Protein AF-A0A549T0Z0-F1 (afdb_monomer_lite)

InterPro domains:
  IPR032806 H repeat-associated protein, N-terminal [PF13808] (7-90)
  IPR052344 Transposase-related protein [PTHR33678] (81-158)

Foldseek 3Di:
DDQDQLNLLQPQPQLDDPVLPPDDLSLLVVLLVVQVVVPQPALVSSQVSCQVCVVVSCVVVVHDDPHGDPSVSSVCSVVSRDPVSVVVSVVVVCVVCVVVLVVQVLVLLVDPDKDKDWDFDFDDDPNDTDTAIWMKIWDPCPVVPDDTHTDIHIDDDDPDHDDPVNVVVPSVDRDDDPDDPPPDPPCVVVVVVVVVPPDD

Sequence (200 aa):
MQVSLLEILRDIPDHRRREGKRFDLSTVLLYAIIAMVGGANSYRQMHEFIRAHRLRLNDAFGLKLPYTPSYTGLRLILQGVDRQTLARWMKQTAGMLKGLYDLQLEVMHRYPRLFCDETPMPVLASGHVKLRQFWAHATDDRPWAGPAPPAVAYPHRDNEGWSARTVARRIRRPRPIPRPASSAPSARRALRLRKGRSRA

Structure (mmCIF, N/CA/C/O backbone):
data_AF-A0A549T0Z0-F1
#
_entry.id   AF-A0A549T0Z0-F1
#
loop_
_atom_site.group_PDB
_atom_site.id
_atom_site.type_symbol
_atom_site.label_atom_id
_atom_site.label_alt_id
_atom_site.label_comp_id
_atom_site.label_asym_id
_atom_site.label_entity_id
_atom_site.label_seq_id
_atom_site.pdbx_PDB_ins_code
_atom_site.Cartn_x
_atom_site.Cartn_y
_atom_site.Cartn_z
_atom_site.occupancy
_atom_site.B_iso_or_equiv
_atom_site.auth_seq_id
_atom_site.auth_comp_id
_atom_site.auth_asym_id
_atom_site.auth_atom_id
_atom_site.pdbx_PDB_model_num
ATOM 1 N N . MET A 1 1 ? -8.695 -19.841 -4.816 1.00 41.03 1 MET A N 1
ATOM 2 C CA . MET A 1 1 ? -9.441 -18.829 -4.040 1.00 41.03 1 MET A CA 1
ATOM 3 C C . MET A 1 1 ? -8.883 -17.464 -4.387 1.00 41.03 1 MET A C 1
ATOM 5 O O . MET A 1 1 ? -7.687 -17.265 -4.222 1.00 41.03 1 MET A O 1
ATOM 9 N N . GLN A 1 2 ? -9.701 -16.572 -4.941 1.00 51.28 2 GLN A N 1
ATOM 10 C CA . GLN A 1 2 ? -9.324 -15.165 -5.065 1.00 51.28 2 GLN A CA 1
ATOM 11 C C . GLN A 1 2 ? -9.442 -14.557 -3.669 1.00 51.28 2 GLN A C 1
ATOM 13 O O . GLN A 1 2 ? -10.517 -14.610 -3.089 1.00 51.28 2 GLN A O 1
ATOM 18 N N . VAL A 1 3 ? -8.338 -14.065 -3.113 1.00 63.88 3 VAL A N 1
ATOM 19 C CA . VAL A 1 3 ? -8.361 -13.358 -1.830 1.00 63.88 3 VAL A CA 1
ATOM 20 C C . VAL A 1 3 ? -8.695 -11.901 -2.126 1.00 63.88 3 VAL A C 1
ATOM 22 O O . VAL A 1 3 ? -7.973 -11.240 -2.876 1.00 63.88 3 VAL A O 1
ATOM 25 N N . SER A 1 4 ? -9.803 -11.410 -1.584 1.00 81.31 4 SER A N 1
ATOM 26 C CA . SER A 1 4 ? -10.211 -10.012 -1.707 1.00 81.31 4 SER A CA 1
ATOM 27 C C . SER A 1 4 ? -9.441 -9.128 -0.719 1.00 81.31 4 SER A C 1
ATOM 29 O O . SER A 1 4 ? -9.077 -9.557 0.375 1.00 81.31 4 SER A O 1
ATOM 31 N N . LEU A 1 5 ? -9.213 -7.856 -1.071 1.00 80.69 5 LEU A N 1
ATOM 32 C CA . LEU A 1 5 ? -8.551 -6.890 -0.180 1.00 80.69 5 LEU A CA 1
ATOM 33 C C . LEU A 1 5 ? -9.249 -6.793 1.186 1.00 80.69 5 LEU A C 1
ATOM 35 O O . LEU A 1 5 ? -8.588 -6.633 2.205 1.00 80.69 5 LEU A O 1
ATOM 39 N N . LEU A 1 6 ? -10.578 -6.907 1.211 1.00 84.81 6 LEU A N 1
ATOM 40 C CA . LEU A 1 6 ? -11.364 -6.849 2.439 1.00 84.81 6 LEU A CA 1
ATOM 41 C C . LEU A 1 6 ? -11.128 -8.066 3.345 1.00 84.81 6 LEU A C 1
ATOM 43 O O . LEU A 1 6 ? -11.054 -7.906 4.559 1.00 84.81 6 LEU A O 1
ATOM 47 N N . GLU A 1 7 ? -10.992 -9.266 2.777 1.00 84.94 7 GLU A N 1
ATOM 48 C CA . GLU A 1 7 ? -10.639 -10.471 3.543 1.00 84.94 7 GLU A CA 1
ATOM 49 C C . GLU A 1 7 ? -9.257 -10.337 4.162 1.00 84.94 7 GLU A C 1
ATOM 51 O O . GLU A 1 7 ? -9.103 -10.614 5.345 1.00 84.94 7 GLU A O 1
ATOM 56 N N . ILE A 1 8 ? -8.292 -9.812 3.399 1.00 82.00 8 ILE A N 1
ATOM 57 C CA . ILE A 1 8 ? -6.980 -9.474 3.950 1.00 82.00 8 ILE A CA 1
ATOM 58 C C . ILE A 1 8 ? -7.188 -8.489 5.098 1.00 82.00 8 ILE A C 1
ATOM 60 O O . ILE A 1 8 ? -6.785 -8.793 6.208 1.00 82.00 8 ILE A O 1
ATOM 64 N N . LEU A 1 9 ? -7.915 -7.381 4.879 1.00 87.19 9 LEU A N 1
ATOM 65 C CA . LEU A 1 9 ? -8.167 -6.337 5.883 1.00 87.19 9 LEU A CA 1
ATOM 66 C C . LEU A 1 9 ? -8.760 -6.854 7.209 1.00 87.19 9 LEU A C 1
ATOM 68 O O . LEU A 1 9 ? -8.508 -6.263 8.262 1.00 87.19 9 LEU A O 1
ATOM 72 N N . ARG A 1 10 ? -9.517 -7.954 7.173 1.00 90.19 10 ARG A N 1
ATOM 73 C CA . ARG A 1 10 ? -10.119 -8.595 8.351 1.00 90.19 10 ARG A CA 1
ATOM 74 C C . ARG A 1 10 ? -9.132 -9.408 9.191 1.00 90.19 10 ARG A C 1
ATOM 76 O O . ARG A 1 10 ? -9.376 -9.569 10.382 1.00 90.19 10 ARG A O 1
ATOM 83 N N . ASP A 1 11 ? -8.006 -9.838 8.627 1.00 87.75 11 ASP A N 1
ATOM 84 C CA . ASP A 1 11 ? -6.962 -10.579 9.351 1.00 87.75 11 ASP A CA 1
ATOM 85 C C . ASP A 1 11 ? -6.083 -9.679 10.248 1.00 87.75 11 ASP A C 1
ATOM 87 O O . ASP A 1 11 ? -5.210 -10.185 10.965 1.00 87.75 11 ASP A O 1
ATOM 91 N N . ILE A 1 12 ? -6.253 -8.343 10.214 1.00 87.12 12 ILE A N 1
ATOM 92 C CA . ILE A 1 12 ? -5.550 -7.439 11.140 1.00 87.12 12 ILE A CA 1
ATOM 93 C C . ILE A 1 12 ? -6.174 -7.615 12.531 1.00 87.12 12 ILE A C 1
ATOM 95 O O . ILE A 1 12 ? -7.370 -7.359 12.701 1.00 87.12 12 ILE A O 1
ATOM 99 N N . PRO A 1 13 ? -5.372 -7.951 13.560 1.00 87.62 13 PRO A N 1
ATOM 100 C CA . PRO A 1 13 ? -5.848 -7.944 14.933 1.00 87.62 13 PRO A CA 1
ATOM 101 C C . PRO A 1 13 ? -6.304 -6.542 15.347 1.00 87.62 13 PRO A C 1
ATOM 103 O O . PRO A 1 13 ? -5.573 -5.557 15.205 1.00 87.62 13 PRO A O 1
ATOM 106 N N . ASP A 1 14 ? -7.512 -6.451 15.899 1.00 90.31 14 ASP A N 1
ATOM 107 C CA . ASP A 1 14 ? -8.035 -5.181 16.387 1.00 90.31 14 ASP A CA 1
ATOM 108 C C . ASP A 1 14 ? -7.394 -4.793 17.725 1.00 90.31 14 ASP A C 1
ATOM 110 O O . ASP A 1 14 ? -7.811 -5.256 18.791 1.00 90.31 14 ASP A O 1
ATOM 114 N N . HIS A 1 15 ? -6.388 -3.920 17.630 1.00 90.69 15 HIS A N 1
ATOM 115 C CA . HIS A 1 15 ? -5.580 -3.378 18.725 1.00 90.69 15 HIS A CA 1
ATOM 116 C C . HIS A 1 15 ? -6.346 -2.425 19.660 1.00 90.69 15 HIS A C 1
ATOM 118 O O . HIS A 1 15 ? -5.823 -2.014 20.697 1.00 90.69 15 HIS A O 1
ATOM 124 N N . ARG A 1 16 ? -7.574 -2.027 19.309 1.00 91.50 16 ARG A N 1
ATOM 125 C CA . ARG A 1 16 ? -8.358 -1.065 20.094 1.00 91.50 16 ARG A CA 1
ATOM 126 C C . ARG A 1 16 ? -8.973 -1.749 21.316 1.00 91.50 16 ARG A C 1
ATOM 128 O O . ARG A 1 16 ? -9.377 -2.911 21.270 1.00 91.50 16 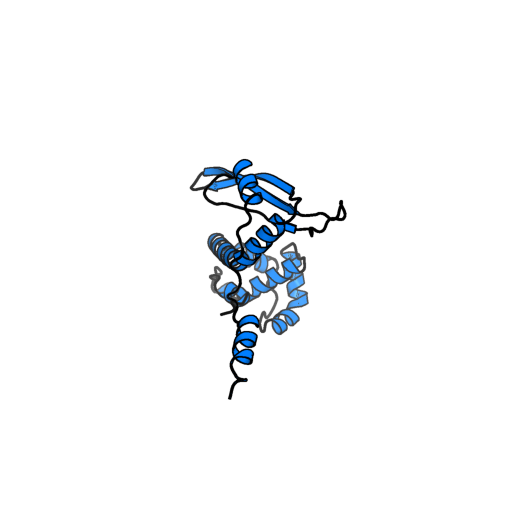ARG A O 1
ATOM 135 N N . ARG A 1 17 ? -9.109 -1.008 22.421 1.00 87.31 17 ARG A N 1
ATOM 136 C CA . ARG A 1 17 ? -9.851 -1.465 23.615 1.00 87.31 17 ARG A CA 1
ATOM 137 C C . ARG A 1 17 ? -11.332 -1.678 23.287 1.00 87.31 17 ARG A C 1
ATOM 139 O O . ARG A 1 17 ? -11.829 -1.063 22.348 1.00 87.31 17 ARG A O 1
ATOM 146 N N . ARG A 1 18 ? -12.055 -2.482 24.085 1.00 82.25 18 ARG A N 1
ATOM 147 C CA . ARG A 1 18 ? -13.495 -2.774 23.883 1.00 82.25 18 ARG A CA 1
ATOM 148 C C . ARG A 1 18 ? -14.339 -1.508 23.656 1.00 82.25 18 ARG A C 1
ATOM 150 O O . ARG A 1 18 ? -15.106 -1.466 22.704 1.00 82.25 18 ARG A O 1
ATOM 157 N N . GLU A 1 19 ? -14.119 -0.456 24.441 1.00 74.50 19 GLU A N 1
ATOM 158 C CA . GLU A 1 19 ? -14.803 0.848 24.315 1.00 74.50 19 GLU A CA 1
ATOM 159 C C . GLU A 1 19 ? -14.489 1.599 23.002 1.00 74.50 19 GLU A C 1
ATOM 161 O O . GLU A 1 19 ? -15.288 2.405 22.521 1.00 74.50 19 GLU A O 1
ATOM 166 N N . GLY A 1 20 ? -13.325 1.326 22.401 1.00 74.31 20 GLY A N 1
ATOM 167 C CA . GLY A 1 20 ? -12.850 1.916 21.146 1.00 74.31 20 GLY A CA 1
ATOM 168 C C . GLY A 1 20 ? -13.293 1.166 19.885 1.00 74.31 20 GLY A C 1
ATOM 169 O O . GLY A 1 20 ? -13.091 1.671 18.778 1.00 74.31 20 GLY A O 1
ATOM 170 N N . LYS A 1 21 ? -13.933 -0.004 20.017 1.00 85.19 21 LYS A N 1
ATOM 171 C CA . LYS A 1 21 ? -14.429 -0.824 18.894 1.00 85.19 21 LYS A CA 1
ATOM 172 C C . LYS A 1 21 ? -15.816 -0.385 18.411 1.00 85.19 21 LYS A C 1
ATOM 174 O O . LYS A 1 21 ? -16.697 -1.200 18.176 1.00 85.19 21 LYS A O 1
ATOM 179 N N . ARG A 1 22 ? -16.015 0.926 18.248 1.00 86.94 22 ARG A N 1
ATOM 180 C CA . ARG A 1 22 ? -17.284 1.507 17.756 1.00 86.94 22 ARG A CA 1
ATOM 181 C C . ARG A 1 22 ? -17.541 1.247 16.270 1.00 86.94 22 ARG A C 1
ATOM 183 O O . ARG A 1 22 ? -18.661 1.402 15.800 1.00 86.94 22 ARG A O 1
ATOM 190 N N . PHE A 1 23 ? -16.492 0.893 15.535 1.00 88.31 23 PHE A N 1
ATOM 191 C CA . PHE A 1 23 ? -16.521 0.637 14.100 1.00 88.31 23 PHE A CA 1
ATOM 192 C C . PHE A 1 23 ? -15.753 -0.637 13.816 1.00 88.31 23 PHE A C 1
ATOM 194 O O . PHE A 1 23 ? -14.747 -0.890 14.482 1.00 88.31 23 PHE A O 1
ATOM 201 N N . ASP A 1 24 ? -16.146 -1.372 12.787 1.00 91.38 24 ASP A N 1
ATOM 202 C CA . ASP A 1 24 ? -15.313 -2.445 12.262 1.00 91.38 24 ASP A CA 1
ATOM 203 C C . ASP A 1 24 ? -13.958 -1.895 11.774 1.00 91.38 24 ASP A C 1
ATOM 205 O O . ASP A 1 24 ? -13.902 -0.888 11.061 1.00 91.38 24 ASP A O 1
ATOM 209 N N . LEU A 1 25 ? -12.857 -2.529 12.194 1.00 92.25 25 LEU A N 1
ATOM 210 C CA . LEU A 1 25 ? -11.509 -2.058 11.870 1.00 92.25 25 LEU A CA 1
ATOM 211 C C . LEU A 1 25 ? -11.239 -2.170 10.369 1.00 92.25 25 LEU A C 1
ATOM 213 O O . LEU A 1 25 ? -10.752 -1.213 9.768 1.00 92.25 25 LEU A O 1
ATOM 217 N N . SER A 1 26 ? -11.605 -3.303 9.761 1.00 92.69 26 SER A N 1
ATOM 218 C CA . SER A 1 26 ? -11.340 -3.567 8.343 1.00 92.69 26 SER A CA 1
ATOM 219 C C . SER A 1 26 ? -12.015 -2.533 7.434 1.00 92.69 26 SER A C 1
ATOM 221 O O . SER A 1 26 ? -11.399 -2.036 6.493 1.00 92.69 26 SER A O 1
ATOM 223 N N . THR A 1 27 ? -13.228 -2.105 7.795 1.00 94.44 27 THR A N 1
ATOM 224 C CA . THR A 1 27 ? -13.986 -1.053 7.106 1.00 94.44 27 THR A CA 1
ATOM 225 C C . THR A 1 27 ? -13.290 0.307 7.188 1.00 94.44 27 THR A C 1
ATOM 227 O O . THR A 1 27 ? -13.132 0.986 6.174 1.00 94.44 27 THR A O 1
ATOM 230 N N . VAL A 1 28 ? -12.837 0.714 8.381 1.00 94.56 28 VAL A N 1
ATOM 231 C CA . VAL A 1 28 ? -12.136 2.000 8.557 1.00 94.56 28 VAL A CA 1
ATOM 232 C C . VAL A 1 28 ? -10.816 2.013 7.785 1.00 94.56 28 VAL A C 1
ATOM 234 O O . VAL A 1 28 ? -10.505 3.007 7.128 1.00 94.56 28 VAL A O 1
ATOM 237 N N . LEU A 1 29 ? -10.061 0.912 7.825 1.00 93.25 29 LEU A N 1
ATOM 238 C CA . LEU A 1 29 ? -8.805 0.778 7.086 1.00 93.25 29 LEU A CA 1
ATOM 239 C C . LEU A 1 29 ? -9.028 0.814 5.572 1.00 93.25 29 LEU A C 1
ATOM 241 O O . LEU A 1 29 ? -8.314 1.538 4.880 1.00 93.25 29 LEU A O 1
ATOM 245 N N . LEU A 1 30 ? -10.039 0.103 5.062 1.00 93.88 30 LEU A N 1
ATOM 246 C CA . LEU A 1 30 ? -10.385 0.136 3.641 1.00 93.88 30 LEU A CA 1
ATOM 247 C C . LEU A 1 30 ? -10.686 1.566 3.189 1.00 93.88 30 LEU A C 1
ATOM 249 O O . LEU A 1 30 ? -10.149 2.032 2.188 1.00 93.88 30 LEU A O 1
ATOM 253 N N . TYR A 1 31 ? -11.527 2.281 3.936 1.00 95.69 31 TYR A N 1
ATOM 254 C CA . TYR A 1 31 ? -11.940 3.629 3.557 1.00 95.69 31 TYR A CA 1
ATOM 255 C C . TYR A 1 31 ? -10.783 4.625 3.645 1.00 95.69 31 TYR A C 1
ATOM 257 O O . TYR A 1 31 ? -10.697 5.523 2.811 1.00 95.69 31 TYR A O 1
ATOM 265 N N . ALA A 1 32 ? -9.863 4.446 4.597 1.00 95.25 32 ALA A N 1
ATOM 266 C CA . ALA A 1 32 ? -8.630 5.224 4.656 1.00 95.25 32 ALA A CA 1
ATOM 267 C C . ALA A 1 32 ? -7.722 4.951 3.445 1.00 95.25 32 ALA A C 1
ATOM 269 O O . ALA A 1 32 ? -7.198 5.895 2.860 1.00 95.25 32 ALA A O 1
ATOM 270 N N . ILE A 1 33 ? -7.574 3.689 3.023 1.00 93.62 33 ILE A N 1
ATOM 271 C CA . ILE A 1 33 ? -6.814 3.329 1.815 1.00 93.62 33 ILE A CA 1
ATOM 272 C C . ILE A 1 33 ? -7.437 3.975 0.579 1.00 93.62 33 ILE A C 1
ATOM 274 O O . ILE A 1 33 ? -6.727 4.606 -0.198 1.00 93.62 33 ILE A O 1
ATOM 278 N N . ILE A 1 34 ? -8.758 3.882 0.416 1.00 95.75 34 ILE A N 1
ATOM 279 C CA . ILE A 1 34 ? -9.464 4.498 -0.714 1.00 95.75 34 ILE A CA 1
ATOM 280 C C . ILE A 1 34 ? -9.315 6.020 -0.684 1.00 95.75 34 ILE A C 1
ATOM 282 O O . ILE A 1 34 ? -9.080 6.620 -1.726 1.00 95.75 34 ILE A O 1
ATOM 286 N N . ALA A 1 35 ? -9.393 6.643 0.494 1.00 96.69 35 ALA A N 1
ATOM 287 C CA . ALA A 1 35 ? -9.149 8.072 0.633 1.00 96.69 35 ALA A CA 1
ATOM 288 C C . ALA A 1 35 ? -7.730 8.443 0.174 1.00 96.69 35 ALA A C 1
ATOM 290 O O . ALA A 1 35 ? -7.576 9.378 -0.607 1.00 96.69 35 ALA A O 1
ATOM 291 N N . MET A 1 36 ? -6.705 7.696 0.603 1.00 95.75 36 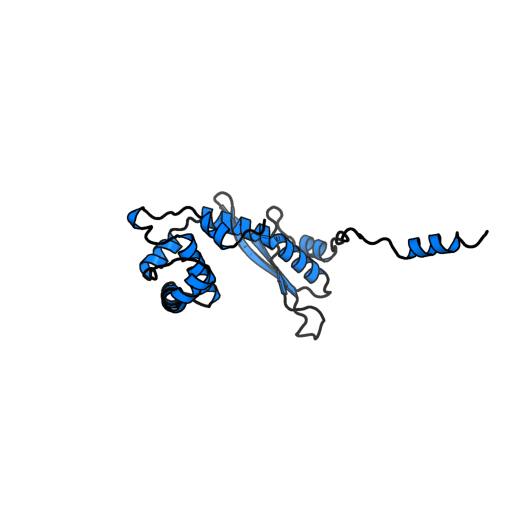MET A N 1
ATOM 292 C CA . MET A 1 36 ? -5.313 7.922 0.189 1.00 95.75 36 MET A CA 1
ATOM 293 C C . MET A 1 36 ? -5.119 7.734 -1.320 1.00 95.75 36 MET A C 1
ATOM 295 O O . MET A 1 36 ? -4.489 8.570 -1.961 1.00 95.75 36 MET A O 1
ATOM 299 N N . VAL A 1 37 ? -5.704 6.682 -1.902 1.00 95.00 37 VAL A N 1
ATOM 300 C CA . VAL A 1 37 ? -5.689 6.445 -3.358 1.00 95.00 37 VAL A CA 1
ATOM 301 C C . VAL A 1 37 ? -6.431 7.557 -4.107 1.00 95.00 37 VAL A C 1
ATOM 303 O O . VAL A 1 37 ? -6.004 7.965 -5.181 1.00 95.00 37 VAL A O 1
ATOM 306 N N . GLY A 1 38 ? -7.495 8.100 -3.516 1.00 94.81 38 GLY A N 1
ATOM 307 C CA . GLY A 1 38 ? -8.217 9.274 -4.005 1.00 94.81 38 GLY A CA 1
ATOM 308 C C . GLY A 1 38 ? -7.482 10.606 -3.808 1.00 94.81 38 GLY A C 1
ATOM 309 O O . GLY A 1 38 ? -8.047 11.648 -4.127 1.00 94.81 38 GLY A O 1
ATOM 310 N N . GLY A 1 39 ? -6.251 10.596 -3.284 1.00 94.38 39 GLY A N 1
ATOM 311 C CA . GLY A 1 39 ? -5.404 11.780 -3.120 1.00 94.38 39 GLY A CA 1
ATOM 312 C C . GLY A 1 39 ? -5.420 12.415 -1.726 1.00 94.38 39 GLY A C 1
ATOM 313 O O . GLY A 1 39 ? -4.777 13.444 -1.527 1.00 94.38 39 GLY A O 1
ATOM 314 N N . ALA A 1 40 ? -6.109 11.826 -0.743 1.00 96.44 40 ALA A N 1
ATOM 315 C CA . ALA A 1 40 ? -6.106 12.335 0.625 1.00 96.44 40 ALA A CA 1
ATOM 316 C C . ALA A 1 40 ? -4.752 12.070 1.303 1.00 96.44 40 ALA A C 1
ATOM 318 O O . ALA A 1 40 ? -4.457 10.955 1.733 1.00 96.44 40 ALA A O 1
ATOM 319 N N . ASN A 1 41 ? -3.936 13.111 1.449 1.00 94.94 41 ASN A N 1
ATOM 320 C CA . ASN A 1 41 ? -2.563 13.006 1.958 1.00 94.94 41 ASN A CA 1
ATOM 321 C C . ASN A 1 41 ? -2.412 13.375 3.446 1.00 94.94 41 ASN A C 1
ATOM 323 O O . ASN A 1 41 ? -1.304 13.426 3.975 1.00 94.94 41 ASN A O 1
ATOM 327 N N . SER A 1 42 ? -3.520 13.619 4.150 1.00 95.31 42 SER A N 1
ATOM 328 C CA . SER A 1 42 ? -3.530 13.908 5.588 1.00 95.31 42 SER A CA 1
ATOM 329 C C . SER A 1 42 ? -4.723 13.257 6.279 1.00 95.31 42 SER A C 1
ATOM 331 O O . SER A 1 42 ? -5.763 13.040 5.661 1.00 95.31 42 SER A O 1
ATOM 333 N N . TYR A 1 43 ? -4.629 13.005 7.589 1.00 96.12 43 TYR A N 1
ATOM 334 C CA . TYR A 1 43 ? -5.756 12.459 8.364 1.00 96.12 43 TYR A CA 1
ATOM 335 C C . TYR A 1 43 ? -7.004 13.349 8.303 1.00 96.12 43 TYR A C 1
ATOM 337 O O . TYR A 1 43 ? -8.122 12.840 8.358 1.00 96.12 43 TYR A O 1
ATOM 345 N N . ARG A 1 44 ? -6.833 14.673 8.164 1.00 95.31 44 ARG A N 1
ATOM 346 C CA . ARG A 1 44 ? -7.953 15.609 7.997 1.00 95.31 44 ARG A CA 1
ATOM 347 C C . ARG A 1 44 ? -8.622 15.423 6.639 1.00 95.31 44 ARG A C 1
ATOM 349 O O . ARG A 1 44 ? -9.838 15.297 6.587 1.00 95.31 44 ARG A O 1
ATOM 356 N N . GLN A 1 45 ? -7.841 15.342 5.562 1.00 97.25 45 GLN A N 1
ATOM 357 C CA . GLN A 1 45 ? -8.390 15.061 4.233 1.00 97.25 45 GLN A CA 1
ATOM 358 C C . GLN A 1 45 ? -9.023 13.669 4.162 1.00 97.25 45 GLN A C 1
ATOM 360 O O . GLN A 1 45 ? -10.080 13.525 3.563 1.00 97.25 45 GLN A O 1
ATOM 365 N N . MET A 1 46 ? -8.437 12.662 4.818 1.00 96.62 46 MET A N 1
ATOM 366 C CA . MET A 1 46 ? -9.045 11.334 4.920 1.00 96.62 46 MET A CA 1
ATOM 367 C C . MET A 1 46 ? -10.397 11.402 5.636 1.00 96.62 46 MET A C 1
ATOM 369 O O . MET A 1 46 ? -11.371 10.832 5.155 1.00 96.62 46 MET A O 1
ATOM 373 N N . HIS A 1 47 ? -10.486 12.130 6.754 1.00 96.62 47 HIS A N 1
ATOM 374 C CA . HIS A 1 47 ? -11.750 12.339 7.457 1.00 96.62 47 HIS A CA 1
ATOM 375 C C . HIS A 1 47 ? -12.810 12.980 6.550 1.00 96.62 47 HIS A C 1
ATOM 377 O O . HIS A 1 47 ? -13.910 12.439 6.441 1.00 96.62 47 HIS A O 1
ATOM 383 N N . GLU A 1 48 ? -12.483 14.084 5.869 1.00 97.44 48 GLU A N 1
ATOM 384 C CA . GLU A 1 48 ? -13.427 14.759 4.966 1.00 97.44 48 GLU A CA 1
ATOM 385 C C . GLU A 1 48 ? -13.822 13.876 3.780 1.00 97.44 48 GLU A C 1
ATOM 387 O O . GLU A 1 48 ? -15.004 13.779 3.452 1.00 97.44 48 GLU A O 1
ATOM 392 N N . PHE A 1 49 ? -12.864 13.161 3.183 1.00 97.69 49 PHE A N 1
ATOM 393 C CA . PHE A 1 49 ? -13.133 12.227 2.094 1.00 97.69 49 PHE A CA 1
ATOM 394 C C . PHE A 1 49 ? -14.141 11.163 2.524 1.00 97.69 49 PHE A C 1
ATOM 396 O O . PHE A 1 49 ? -15.150 10.953 1.848 1.00 97.69 49 PHE A O 1
ATOM 403 N N . ILE A 1 50 ? -13.897 10.516 3.668 1.00 96.50 50 ILE A N 1
ATOM 404 C CA . ILE A 1 50 ? -14.777 9.465 4.176 1.00 96.50 50 ILE A CA 1
ATOM 405 C C . ILE A 1 50 ? -16.132 10.063 4.534 1.00 96.50 50 ILE A C 1
ATOM 407 O O . ILE A 1 50 ? -17.150 9.497 4.164 1.00 96.50 50 ILE A O 1
ATOM 411 N N . ARG A 1 51 ? -16.182 11.222 5.198 1.00 97.00 51 ARG A N 1
ATOM 412 C CA . ARG A 1 51 ? -17.436 11.923 5.511 1.00 97.00 51 ARG A CA 1
ATOM 413 C C . ARG A 1 51 ? -18.272 12.202 4.262 1.00 97.00 51 ARG A C 1
ATOM 415 O O . ARG A 1 51 ? -19.470 11.931 4.294 1.00 97.00 51 ARG A O 1
ATOM 422 N N . ALA A 1 52 ? -17.654 12.674 3.183 1.00 97.06 52 ALA A N 1
ATOM 423 C CA . ALA A 1 52 ? -18.339 12.978 1.930 1.00 97.06 52 ALA A CA 1
ATOM 424 C C . ALA A 1 52 ? -18.797 11.721 1.166 1.00 97.06 52 ALA A C 1
ATOM 426 O O . ALA A 1 52 ? -19.871 11.722 0.568 1.00 97.06 52 ALA A O 1
ATOM 427 N N . HIS A 1 53 ? -18.021 10.632 1.204 1.00 96.75 53 HIS A N 1
ATOM 428 C CA . HIS A 1 53 ? -18.255 9.452 0.360 1.00 96.75 53 HIS A CA 1
ATOM 429 C C . HIS A 1 53 ? -18.818 8.232 1.104 1.00 96.75 53 HIS A C 1
ATOM 431 O O . HIS A 1 53 ? -19.134 7.230 0.467 1.00 96.75 53 HIS A O 1
ATOM 437 N N . ARG A 1 54 ? -18.994 8.292 2.432 1.00 96.06 54 ARG A N 1
ATOM 438 C CA . ARG A 1 54 ? -19.352 7.141 3.287 1.00 96.06 54 ARG A CA 1
ATOM 439 C C . ARG A 1 54 ? -20.543 6.335 2.786 1.00 96.06 54 ARG A C 1
ATOM 441 O O . ARG A 1 54 ? -20.483 5.114 2.813 1.00 96.06 54 ARG A O 1
ATOM 448 N N . LEU A 1 55 ? -21.624 6.996 2.367 1.00 96.06 55 LEU A N 1
ATOM 449 C CA . LEU A 1 55 ? -22.836 6.303 1.917 1.00 96.06 55 LEU A CA 1
ATOM 450 C C . LEU A 1 55 ? -22.581 5.507 0.633 1.00 96.06 55 LEU A C 1
ATOM 452 O O . LEU A 1 55 ? -22.953 4.342 0.562 1.00 96.06 55 LEU A O 1
ATOM 456 N N . ARG A 1 56 ? -21.868 6.104 -0.329 1.00 96.00 56 ARG A N 1
ATOM 457 C CA . ARG A 1 56 ? -21.470 5.434 -1.576 1.00 96.00 56 ARG A CA 1
ATOM 458 C C . ARG A 1 56 ? -20.504 4.284 -1.317 1.00 96.00 56 ARG A C 1
ATOM 460 O O . ARG A 1 56 ? -20.627 3.241 -1.938 1.00 96.00 56 ARG A O 1
ATOM 467 N N . LEU A 1 57 ? -19.559 4.461 -0.394 1.00 94.81 57 LEU A N 1
ATOM 468 C CA . LEU A 1 57 ? -18.619 3.405 -0.014 1.00 94.81 57 LEU A CA 1
ATOM 469 C C . LEU A 1 57 ? -19.335 2.242 0.689 1.00 94.81 57 LEU A C 1
ATOM 471 O O . LEU A 1 57 ? -19.072 1.086 0.376 1.00 94.81 57 LEU A O 1
ATOM 475 N N . ASN A 1 58 ? -20.267 2.539 1.598 1.00 95.56 58 ASN A N 1
ATOM 476 C CA . ASN A 1 58 ? -21.069 1.516 2.268 1.00 95.56 58 ASN A CA 1
ATOM 477 C C . ASN A 1 58 ? -21.846 0.668 1.255 1.00 95.56 58 ASN A C 1
ATOM 479 O O . ASN A 1 58 ? -21.814 -0.555 1.345 1.00 95.56 58 ASN A O 1
ATOM 483 N N . ASP A 1 59 ? -22.492 1.320 0.289 1.00 95.69 59 ASP A N 1
ATOM 484 C CA . ASP A 1 59 ? -23.238 0.654 -0.778 1.00 95.69 59 ASP A CA 1
ATOM 485 C C . ASP A 1 59 ? -22.315 -0.184 -1.680 1.00 95.69 59 ASP A C 1
ATOM 487 O O . ASP A 1 59 ? -22.507 -1.389 -1.827 1.00 95.69 59 ASP A O 1
ATOM 491 N N . ALA A 1 60 ? -21.226 0.413 -2.175 1.00 93.81 60 ALA A N 1
ATOM 492 C CA . ALA A 1 60 ? -20.294 -0.234 -3.099 1.00 93.81 60 ALA A CA 1
ATOM 493 C C . ALA A 1 60 ? -19.597 -1.476 -2.521 1.00 93.81 60 ALA A C 1
ATOM 495 O O . ALA A 1 60 ? -19.325 -2.426 -3.253 1.00 93.81 60 ALA A O 1
ATOM 496 N N . PHE A 1 61 ? -19.279 -1.472 -1.224 1.00 92.06 61 PHE A N 1
ATOM 497 C CA . PHE A 1 61 ? -18.565 -2.576 -0.574 1.00 92.06 61 PHE A CA 1
ATOM 498 C C . PHE A 1 61 ? -19.471 -3.467 0.288 1.00 92.06 61 PHE A C 1
ATOM 500 O O . PHE A 1 61 ? -18.978 -4.415 0.899 1.00 92.06 61 PHE A O 1
ATOM 507 N N . GLY A 1 62 ? -20.775 -3.175 0.375 1.00 93.06 62 GLY A N 1
ATOM 508 C CA . GLY A 1 62 ? -21.698 -3.877 1.274 1.00 93.06 62 GLY A CA 1
ATOM 509 C C . GLY A 1 62 ? -21.312 -3.745 2.754 1.00 93.06 62 GLY A C 1
ATOM 510 O O . GLY A 1 62 ? -21.551 -4.653 3.553 1.00 93.06 62 GLY A O 1
ATOM 511 N N . LEU A 1 63 ? -20.665 -2.637 3.124 1.00 92.81 63 LEU A N 1
ATOM 512 C CA . LEU A 1 63 ? -20.132 -2.384 4.463 1.00 92.81 63 LEU A CA 1
ATOM 513 C C . LEU A 1 63 ? -20.997 -1.382 5.225 1.00 92.81 63 LEU A C 1
ATOM 515 O O . LEU A 1 63 ? -21.716 -0.567 4.653 1.00 92.81 63 LEU A O 1
ATOM 519 N N . LYS A 1 64 ? -20.913 -1.419 6.557 1.00 90.50 64 LYS A N 1
ATOM 520 C CA . LYS A 1 64 ? -21.690 -0.532 7.429 1.00 90.50 64 LYS A CA 1
ATOM 521 C C . LYS A 1 64 ? -20.780 0.286 8.330 1.00 90.50 64 LYS A C 1
ATOM 523 O O . LYS A 1 64 ? -20.503 -0.091 9.464 1.00 90.50 64 LYS A O 1
ATOM 528 N N . LEU A 1 65 ? -20.382 1.459 7.843 1.00 90.88 65 LEU A N 1
ATOM 529 C CA . LEU A 1 65 ? -19.847 2.520 8.690 1.00 90.88 65 LEU A CA 1
ATOM 530 C C . LEU A 1 65 ? -20.983 3.505 9.026 1.00 90.88 65 LEU A C 1
ATOM 532 O O . LEU A 1 65 ? -21.432 4.208 8.116 1.00 90.88 65 LEU A O 1
ATOM 536 N N . PRO A 1 66 ? -21.486 3.568 10.275 1.00 89.94 66 PRO A N 1
ATOM 537 C CA . PRO A 1 66 ? -22.669 4.365 10.625 1.00 89.94 66 PRO A CA 1
ATOM 538 C C . PRO A 1 66 ? -22.410 5.875 10.584 1.00 89.94 66 PRO A C 1
ATOM 540 O O . PRO A 1 66 ? -23.265 6.644 10.157 1.00 89.94 66 PRO A O 1
ATOM 543 N N . TYR A 1 67 ? -21.210 6.295 10.973 1.00 92.62 67 TYR A N 1
ATOM 544 C CA . TYR A 1 67 ? -20.719 7.664 10.880 1.00 92.62 67 TYR A CA 1
ATOM 545 C C . TYR A 1 67 ? -19.196 7.641 10.760 1.00 92.62 67 TYR A C 1
ATOM 547 O O . TYR A 1 67 ? -18.550 6.644 11.086 1.00 92.62 67 TYR A O 1
ATOM 555 N N . THR A 1 68 ? -18.617 8.728 10.260 1.00 92.06 68 THR A N 1
ATOM 556 C CA . THR A 1 68 ? -17.167 8.824 10.075 1.00 92.06 68 THR A CA 1
ATOM 557 C C . THR A 1 68 ? -16.476 9.009 11.429 1.00 92.06 68 THR A C 1
ATOM 559 O O . THR A 1 68 ? -16.883 9.898 12.184 1.00 92.06 68 THR A O 1
ATOM 562 N N . PRO A 1 69 ? -15.426 8.226 11.755 1.00 92.81 69 PRO A N 1
ATOM 563 C CA . PRO A 1 69 ? -14.590 8.496 12.921 1.00 92.81 69 PRO A CA 1
ATOM 564 C C . PRO A 1 69 ? -14.069 9.934 12.879 1.00 92.81 69 PRO A C 1
ATOM 566 O O . PRO A 1 69 ? -13.723 10.432 11.807 1.00 92.81 69 PRO A O 1
ATOM 569 N N . SER A 1 70 ? -13.976 10.605 14.028 1.00 92.50 70 SER A N 1
ATOM 570 C CA . SER A 1 70 ? -13.364 11.938 14.091 1.00 92.50 70 SER A CA 1
ATOM 571 C C . SER A 1 70 ? -11.930 11.913 13.551 1.00 92.50 70 SER A C 1
ATOM 573 O O . SER A 1 70 ? -11.293 10.861 13.550 1.00 92.50 70 SER A O 1
ATOM 575 N N . TYR A 1 71 ? -11.393 13.064 13.135 1.00 93.19 71 TYR A N 1
ATOM 576 C CA . TYR A 1 71 ? -9.986 13.191 12.723 1.00 93.19 71 TYR A CA 1
ATOM 577 C C . TYR A 1 71 ? -9.026 12.514 13.720 1.00 93.19 71 TYR A C 1
ATOM 579 O O . TYR A 1 71 ? -8.183 11.706 13.330 1.00 93.19 71 TYR A O 1
ATOM 587 N N . THR A 1 72 ? -9.204 12.788 15.016 1.00 94.00 72 THR A N 1
ATOM 588 C CA . THR A 1 72 ? -8.390 12.194 16.081 1.00 94.00 72 THR A CA 1
ATOM 589 C C . THR A 1 72 ? -8.617 10.690 16.187 1.00 94.00 72 THR A C 1
ATOM 591 O O . THR A 1 72 ? -7.654 9.941 16.311 1.00 94.00 72 THR A O 1
ATOM 594 N N . GLY A 1 73 ? -9.866 10.226 16.086 1.00 93.00 73 GLY A N 1
ATOM 595 C CA . GLY A 1 73 ? -10.184 8.799 16.089 1.00 93.00 73 GLY A CA 1
ATOM 596 C C . GLY A 1 73 ? -9.534 8.063 14.918 1.00 93.00 73 GLY A C 1
ATOM 597 O O . GLY A 1 73 ? -8.875 7.053 15.125 1.00 93.00 73 GLY A O 1
ATOM 598 N N . LEU A 1 74 ? -9.647 8.604 13.705 1.00 94.19 74 LEU A N 1
ATOM 599 C CA . LEU A 1 74 ? -9.029 8.051 12.501 1.00 94.19 74 LEU A CA 1
ATOM 600 C C . LEU A 1 74 ? -7.506 7.982 12.657 1.00 94.19 74 LEU A C 1
ATOM 602 O O . LEU A 1 74 ? -6.919 6.927 12.434 1.00 94.19 74 LEU A O 1
ATOM 606 N N . ARG A 1 75 ? -6.873 9.064 13.127 1.00 95.00 75 ARG A N 1
ATOM 607 C CA . ARG A 1 75 ? -5.434 9.086 13.419 1.00 95.00 75 ARG A CA 1
ATOM 608 C C . ARG A 1 75 ? -5.033 7.994 14.413 1.00 95.00 75 ARG A C 1
ATOM 610 O O . ARG A 1 75 ? -4.094 7.256 14.138 1.00 95.00 75 ARG A O 1
ATOM 617 N N . LEU A 1 76 ? -5.729 7.880 15.544 1.00 93.38 76 LEU A N 1
ATOM 618 C CA . LEU A 1 76 ? -5.404 6.897 16.583 1.00 93.38 76 LEU A CA 1
ATOM 619 C C . LEU A 1 76 ? -5.567 5.456 16.085 1.00 93.38 76 LEU A C 1
ATOM 621 O O . LEU A 1 76 ? -4.716 4.621 16.369 1.00 93.38 76 LEU A O 1
ATOM 625 N N . ILE A 1 77 ? -6.618 5.181 15.307 1.00 93.31 77 ILE A N 1
ATOM 626 C CA . ILE A 1 77 ? -6.853 3.862 14.706 1.00 93.31 77 ILE A CA 1
ATOM 627 C C . ILE A 1 77 ? -5.720 3.502 13.738 1.00 93.31 77 ILE A C 1
ATOM 629 O O . ILE A 1 77 ? -5.207 2.389 13.788 1.00 93.31 77 ILE A O 1
ATOM 633 N N . LEU A 1 78 ? -5.318 4.428 12.861 1.00 92.44 78 LEU A N 1
ATOM 634 C CA . LEU A 1 78 ? -4.267 4.159 11.877 1.00 92.44 78 LEU A CA 1
ATOM 635 C C . LEU A 1 78 ? -2.883 4.024 12.525 1.00 92.44 78 LEU A C 1
ATOM 637 O O . LEU A 1 78 ? -2.125 3.132 12.158 1.00 92.44 78 LEU A O 1
ATOM 641 N N . GLN A 1 79 ? -2.557 4.871 13.506 1.00 92.50 79 GLN A N 1
ATOM 642 C CA . GLN A 1 79 ? -1.265 4.827 14.202 1.00 92.50 79 GLN A CA 1
ATOM 643 C C . GLN A 1 79 ? -1.133 3.640 15.162 1.00 92.50 79 GLN A C 1
ATOM 645 O O . GLN A 1 79 ? -0.015 3.233 15.468 1.00 92.50 79 G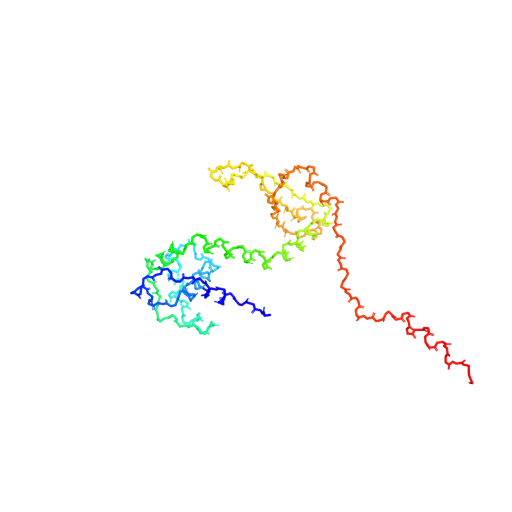LN A O 1
ATOM 650 N N . GLY A 1 80 ? -2.250 3.097 15.647 1.00 91.38 80 GLY A N 1
ATOM 651 C CA . GLY A 1 80 ? -2.250 1.963 16.565 1.00 91.38 80 GLY A CA 1
ATOM 652 C C . GLY A 1 80 ? -2.028 0.604 15.895 1.00 91.38 80 GLY A C 1
ATOM 653 O O . GLY A 1 80 ? -1.832 -0.386 16.599 1.00 91.38 80 GLY A O 1
ATOM 654 N N . VAL A 1 81 ? -2.029 0.528 14.557 1.00 90.12 81 VAL A N 1
ATOM 655 C CA . VAL A 1 81 ? -1.696 -0.716 13.851 1.00 90.12 81 VAL A CA 1
ATOM 656 C C . VAL A 1 81 ? -0.220 -1.041 14.072 1.00 90.12 81 VAL A C 1
ATOM 658 O O . VAL A 1 81 ? 0.668 -0.267 13.717 1.00 90.12 81 VAL A O 1
ATOM 661 N N . ASP A 1 82 ? 0.042 -2.211 14.652 1.00 87.94 82 ASP A N 1
ATOM 662 C CA . ASP A 1 82 ? 1.400 -2.639 14.965 1.00 87.94 82 ASP A CA 1
ATOM 663 C C . ASP A 1 82 ? 2.277 -2.808 13.706 1.00 87.94 82 ASP A C 1
ATOM 665 O O . ASP A 1 82 ? 1.850 -3.316 12.661 1.00 87.94 82 ASP A O 1
ATOM 669 N N . ARG A 1 83 ? 3.552 -2.422 13.832 1.00 85.94 83 ARG A N 1
ATOM 670 C CA . ARG A 1 83 ? 4.533 -2.451 12.739 1.00 85.94 83 ARG A CA 1
ATOM 671 C C . ARG A 1 83 ? 4.811 -3.865 12.232 1.00 85.94 83 ARG A C 1
ATOM 673 O O . ARG A 1 83 ? 5.040 -4.025 11.035 1.00 85.94 83 ARG A O 1
ATOM 680 N N . GLN A 1 84 ? 4.789 -4.888 13.090 1.00 86.81 84 GLN A N 1
ATOM 681 C CA . GLN A 1 84 ? 4.992 -6.275 12.656 1.00 86.81 84 GLN A CA 1
ATOM 682 C C . GLN A 1 84 ? 3.795 -6.768 11.844 1.00 86.81 84 GLN A C 1
ATOM 684 O O . GLN A 1 84 ? 3.975 -7.455 10.836 1.00 86.81 84 GLN A O 1
ATOM 689 N N . THR A 1 85 ? 2.583 -6.364 12.233 1.00 87.31 85 THR A N 1
ATOM 690 C CA . THR A 1 85 ? 1.365 -6.656 11.465 1.00 87.31 85 THR A CA 1
ATOM 691 C C . THR A 1 85 ? 1.452 -6.050 10.065 1.00 87.31 85 THR A C 1
ATOM 693 O O . THR A 1 85 ? 1.281 -6.772 9.081 1.00 87.31 85 THR A O 1
ATOM 696 N N . LEU A 1 86 ? 1.820 -4.768 9.963 1.00 83.88 86 LEU A N 1
ATOM 697 C CA . LEU A 1 86 ? 2.044 -4.097 8.677 1.00 83.88 86 LEU A CA 1
ATOM 698 C C . LEU A 1 86 ? 3.146 -4.775 7.853 1.00 83.88 86 LEU A C 1
ATOM 700 O O . LEU A 1 86 ? 2.962 -5.017 6.663 1.00 83.88 86 LEU A O 1
ATOM 704 N N . ALA A 1 87 ? 4.275 -5.134 8.470 1.00 85.69 87 ALA A N 1
ATOM 705 C CA . ALA A 1 87 ? 5.381 -5.795 7.778 1.00 85.69 87 ALA A CA 1
ATOM 706 C C . ALA A 1 87 ? 4.977 -7.167 7.212 1.00 85.69 87 ALA A C 1
ATOM 708 O O . ALA A 1 87 ? 5.278 -7.479 6.057 1.00 85.69 87 ALA A O 1
ATOM 709 N N . ARG A 1 88 ? 4.249 -7.974 7.996 1.00 85.88 88 ARG A N 1
ATOM 710 C CA . ARG A 1 88 ? 3.698 -9.264 7.552 1.00 85.88 88 ARG A CA 1
ATOM 711 C C . ARG A 1 88 ? 2.787 -9.085 6.338 1.00 85.88 88 ARG A C 1
ATOM 713 O O . ARG A 1 88 ? 2.860 -9.864 5.393 1.00 85.88 88 ARG A O 1
ATOM 720 N N . TRP A 1 89 ? 1.970 -8.041 6.352 1.00 84.06 89 TRP A N 1
ATOM 721 C CA . TRP A 1 89 ? 1.021 -7.745 5.285 1.00 84.06 89 TRP A CA 1
ATOM 722 C C . TRP A 1 89 ? 1.695 -7.274 4.017 1.00 84.06 89 TRP A C 1
ATOM 724 O O . TRP A 1 89 ? 1.432 -7.812 2.946 1.00 84.06 89 TRP A O 1
ATOM 734 N N . MET A 1 90 ? 2.634 -6.340 4.144 1.00 84.44 90 MET A N 1
ATOM 735 C CA . MET A 1 90 ? 3.452 -5.908 3.020 1.00 84.44 90 MET A CA 1
ATOM 736 C C . MET A 1 90 ? 4.193 -7.086 2.388 1.00 84.44 90 MET A C 1
ATOM 738 O O . MET A 1 90 ? 4.257 -7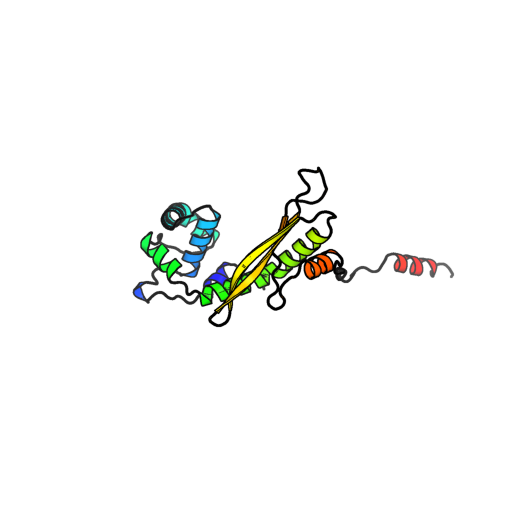.172 1.165 1.00 84.44 90 MET A O 1
ATOM 742 N N . LYS A 1 91 ? 4.677 -8.041 3.193 1.00 84.06 91 LYS A N 1
ATOM 743 C CA . LYS A 1 91 ? 5.297 -9.273 2.691 1.00 84.06 91 LYS A CA 1
ATOM 744 C C . LYS A 1 91 ? 4.313 -10.156 1.913 1.00 84.06 91 LYS A C 1
ATOM 746 O O . LYS A 1 91 ? 4.674 -10.663 0.854 1.00 84.06 91 LYS A O 1
ATOM 751 N N . GLN A 1 92 ? 3.088 -10.334 2.406 1.00 83.31 92 GLN A N 1
ATOM 752 C CA . GLN A 1 92 ? 2.056 -11.113 1.713 1.00 83.31 92 GLN A CA 1
ATOM 753 C C . GLN A 1 92 ? 1.652 -10.460 0.386 1.00 83.31 92 GLN A C 1
ATOM 755 O O . GLN A 1 92 ? 1.677 -11.120 -0.653 1.00 83.31 92 GLN A O 1
ATOM 760 N N . THR A 1 93 ? 1.365 -9.157 0.397 1.00 82.81 93 THR A N 1
ATOM 761 C CA . THR A 1 93 ? 1.033 -8.383 -0.807 1.00 82.81 93 THR A CA 1
ATOM 762 C C . THR A 1 93 ? 2.179 -8.408 -1.819 1.00 82.81 93 THR A C 1
ATOM 764 O O . THR A 1 93 ? 1.949 -8.652 -3.002 1.00 82.81 93 THR A O 1
ATOM 767 N N . ALA A 1 94 ? 3.428 -8.240 -1.369 1.00 85.88 94 ALA A N 1
ATOM 768 C CA . ALA A 1 94 ? 4.604 -8.375 -2.227 1.00 85.88 94 ALA A CA 1
ATOM 769 C C . ALA A 1 94 ? 4.702 -9.779 -2.846 1.00 85.88 94 A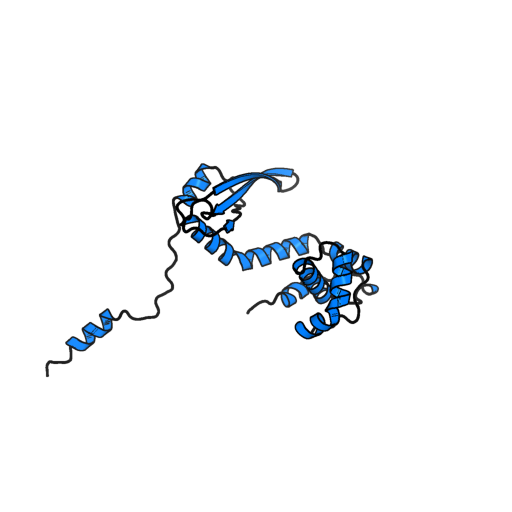LA A C 1
ATOM 771 O O . ALA A 1 94 ? 5.027 -9.909 -4.024 1.00 85.88 94 ALA A O 1
ATOM 772 N N . GLY A 1 95 ? 4.364 -10.829 -2.090 1.00 85.44 95 GLY A N 1
ATOM 773 C CA . GLY A 1 95 ? 4.270 -12.197 -2.600 1.00 85.44 95 GLY A CA 1
ATOM 774 C C . GLY A 1 95 ? 3.230 -12.350 -3.714 1.00 85.44 95 GLY A C 1
ATOM 775 O O . GLY A 1 95 ? 3.525 -12.961 -4.738 1.00 85.44 95 GLY A O 1
ATOM 776 N N . MET A 1 96 ? 2.048 -11.745 -3.555 1.00 84.75 96 MET A N 1
ATOM 777 C CA . MET A 1 96 ? 0.988 -11.755 -4.576 1.00 84.75 96 MET A CA 1
ATOM 778 C C . MET A 1 96 ? 1.408 -11.015 -5.853 1.00 84.75 96 MET A C 1
ATOM 780 O O . MET A 1 96 ? 1.139 -11.481 -6.958 1.00 84.75 96 MET A O 1
ATOM 784 N N . LEU A 1 97 ? 2.106 -9.884 -5.713 1.00 87.62 97 LEU A N 1
ATOM 785 C CA . LEU A 1 97 ? 2.571 -9.064 -6.837 1.00 87.62 97 LEU A CA 1
ATOM 786 C C . LEU A 1 97 ? 3.865 -9.579 -7.479 1.00 87.62 97 LEU A C 1
ATOM 788 O O . LEU A 1 97 ? 4.256 -9.098 -8.543 1.00 87.62 97 LEU A O 1
ATOM 792 N N . LYS A 1 98 ? 4.522 -10.574 -6.874 1.00 88.06 98 LYS A N 1
ATOM 793 C CA . LYS A 1 98 ? 5.824 -11.078 -7.319 1.00 88.06 98 LYS A CA 1
ATOM 794 C C . LYS A 1 98 ? 5.818 -11.531 -8.781 1.00 88.06 98 LYS A C 1
ATOM 796 O O . LYS A 1 98 ? 6.767 -11.243 -9.500 1.00 88.06 98 LYS A O 1
ATOM 801 N N . GLY A 1 99 ? 4.764 -12.217 -9.227 1.00 90.44 99 GLY A N 1
ATOM 802 C CA . GLY A 1 99 ? 4.666 -12.692 -10.611 1.00 90.44 99 GLY A CA 1
ATOM 803 C C . GLY A 1 99 ? 4.607 -11.550 -11.630 1.00 90.44 99 GLY A C 1
ATOM 804 O O . GLY A 1 99 ? 5.294 -11.598 -12.647 1.00 90.44 99 GLY A O 1
ATOM 805 N N . LEU A 1 100 ? 3.841 -10.495 -11.327 1.00 92.12 100 LEU A N 1
ATOM 806 C CA . LEU A 1 100 ? 3.774 -9.290 -12.156 1.00 92.12 100 LEU A CA 1
ATOM 807 C C . LEU A 1 100 ? 5.123 -8.568 -12.182 1.00 92.12 100 LEU A C 1
ATOM 809 O O . LEU A 1 100 ? 5.600 -8.186 -13.247 1.00 92.12 100 LEU A O 1
ATOM 813 N N . TYR A 1 101 ? 5.751 -8.434 -11.016 1.00 91.81 101 TYR A N 1
ATOM 814 C CA . TYR A 1 101 ? 7.083 -7.858 -10.879 1.00 91.81 101 TYR A CA 1
ATOM 815 C C . TYR A 1 101 ? 8.134 -8.619 -11.708 1.00 91.81 101 TYR A C 1
ATOM 817 O O . TYR A 1 101 ? 8.893 -8.000 -12.453 1.00 91.81 101 TYR A O 1
ATOM 825 N N . ASP A 1 102 ? 8.162 -9.954 -11.616 1.00 90.44 102 ASP A N 1
ATOM 826 C CA . ASP A 1 102 ? 9.110 -10.791 -12.355 1.00 90.44 102 ASP A CA 1
ATOM 827 C C . ASP A 1 102 ? 8.903 -10.647 -13.872 1.00 90.44 102 ASP A C 1
ATOM 829 O O . ASP A 1 102 ? 9.878 -10.496 -14.610 1.00 90.44 102 ASP A O 1
ATOM 833 N N . LEU A 1 103 ? 7.644 -10.639 -14.329 1.00 92.00 103 LEU A N 1
ATOM 834 C CA . LEU A 1 103 ? 7.295 -10.447 -15.738 1.00 92.00 103 LEU A CA 1
ATOM 835 C C . LEU A 1 103 ? 7.706 -9.059 -16.240 1.00 92.00 103 LEU A C 1
ATOM 837 O O . LEU A 1 103 ? 8.299 -8.950 -17.312 1.00 92.00 103 LEU A O 1
ATOM 841 N N . GLN A 1 104 ? 7.416 -8.004 -15.475 1.00 92.94 104 GLN A N 1
ATOM 842 C CA . GLN A 1 104 ? 7.801 -6.640 -15.828 1.00 92.94 104 GLN A CA 1
ATOM 843 C C . GLN A 1 104 ? 9.322 -6.527 -15.949 1.00 92.94 104 GLN A C 1
ATOM 845 O O . GLN A 1 104 ? 9.820 -6.029 -16.956 1.00 92.94 104 GLN A O 1
ATOM 850 N N . LEU A 1 105 ? 10.065 -7.032 -14.960 1.00 91.25 105 LEU A N 1
ATOM 851 C CA . LEU A 1 105 ? 11.525 -7.007 -14.972 1.00 91.25 105 LEU A CA 1
ATOM 852 C C . LEU A 1 105 ? 12.095 -7.781 -16.171 1.00 91.25 105 LEU A C 1
ATOM 854 O O . LEU A 1 105 ? 13.036 -7.314 -16.809 1.00 91.25 105 LEU A O 1
ATOM 858 N N . GLU A 1 106 ? 11.516 -8.938 -16.502 1.00 89.31 106 GLU A N 1
ATOM 859 C CA . GLU A 1 106 ? 11.911 -9.721 -17.674 1.00 89.31 106 GLU A CA 1
ATOM 860 C C . GLU A 1 106 ? 11.654 -8.961 -18.981 1.00 89.31 106 GLU A C 1
ATOM 862 O O . GLU A 1 106 ? 12.536 -8.909 -19.834 1.00 89.31 106 GLU A O 1
ATOM 867 N N . VAL A 1 107 ? 10.474 -8.353 -19.140 1.00 91.19 107 VAL A N 1
ATOM 868 C CA . VAL A 1 107 ? 10.127 -7.551 -20.324 1.00 91.19 107 VAL A CA 1
ATOM 869 C C . VAL A 1 107 ? 11.074 -6.363 -20.469 1.00 91.19 107 VAL A C 1
ATOM 871 O O . VAL A 1 107 ? 11.600 -6.141 -21.557 1.00 91.19 107 VAL A O 1
ATOM 874 N N . MET A 1 108 ? 11.348 -5.642 -19.380 1.00 92.38 108 MET A N 1
ATOM 875 C CA . MET A 1 108 ? 12.291 -4.520 -19.374 1.00 92.38 108 MET A CA 1
ATOM 876 C C . MET A 1 108 ? 13.691 -4.951 -19.826 1.00 92.38 108 MET A C 1
ATOM 878 O O . MET A 1 108 ? 14.335 -4.252 -20.601 1.00 92.38 108 MET A O 1
ATOM 882 N N . HIS A 1 109 ? 14.149 -6.130 -19.397 1.00 89.31 109 HIS A N 1
ATOM 883 C CA . HIS A 1 109 ? 15.458 -6.687 -19.763 1.00 89.31 109 HIS A CA 1
ATOM 884 C C . HIS A 1 109 ? 15.561 -7.179 -21.214 1.00 89.31 109 HIS A C 1
ATOM 886 O O . HIS A 1 109 ? 16.653 -7.550 -21.638 1.00 89.31 109 HIS A O 1
ATOM 892 N N . ARG A 1 110 ? 14.468 -7.181 -21.990 1.00 87.62 110 ARG A N 1
ATOM 893 C CA . ARG A 1 110 ? 14.500 -7.504 -23.429 1.00 87.62 110 ARG A CA 1
ATOM 894 C C . ARG A 1 110 ? 14.838 -6.306 -24.309 1.00 87.62 110 ARG A C 1
ATOM 896 O O . ARG A 1 110 ? 15.242 -6.508 -25.452 1.00 87.62 110 ARG A O 1
ATOM 903 N N . TYR A 1 111 ? 14.644 -5.085 -23.815 1.00 87.81 111 TYR A N 1
ATOM 904 C CA . TYR A 1 111 ? 14.945 -3.890 -24.591 1.00 87.81 111 TYR A CA 1
ATOM 905 C C . TYR A 1 111 ? 16.457 -3.638 -24.645 1.00 87.81 111 TYR A C 1
ATOM 907 O O . TYR A 1 111 ? 17.167 -3.910 -23.675 1.00 87.81 111 TYR A O 1
ATOM 915 N N . PRO A 1 112 ? 16.973 -3.106 -25.768 1.00 83.38 112 PRO A N 1
ATOM 916 C CA . PRO A 1 112 ? 18.407 -2.878 -25.944 1.00 83.38 112 PRO A CA 1
ATOM 917 C C . PRO A 1 112 ? 18.955 -1.774 -25.029 1.00 83.38 112 PRO A C 1
ATOM 919 O O . PRO A 1 112 ? 20.159 -1.730 -24.780 1.00 83.38 112 PRO A O 1
ATOM 922 N N . ARG A 1 113 ? 18.089 -0.883 -24.529 1.00 83.44 113 ARG A N 1
ATOM 923 C CA . ARG A 1 113 ? 18.434 0.206 -23.615 1.00 83.44 113 ARG A CA 1
ATOM 924 C C . ARG A 1 113 ? 17.739 0.010 -22.273 1.00 83.44 113 ARG A C 1
ATOM 926 O O . ARG A 1 113 ? 16.517 -0.079 -22.203 1.00 83.44 113 ARG A O 1
ATOM 933 N N . LEU A 1 114 ? 18.545 -0.035 -21.217 1.00 87.75 114 LEU A N 1
ATOM 934 C CA . LEU A 1 114 ? 18.104 -0.121 -19.832 1.00 87.75 114 LEU A CA 1
ATOM 935 C C . LEU A 1 114 ? 18.945 0.850 -19.004 1.00 87.75 114 LEU A C 1
ATOM 937 O O . LEU A 1 114 ? 20.166 0.715 -18.938 1.00 87.75 114 LEU A O 1
ATOM 941 N N . PHE A 1 115 ? 18.291 1.808 -18.362 1.00 86.44 115 PHE A N 1
ATOM 942 C C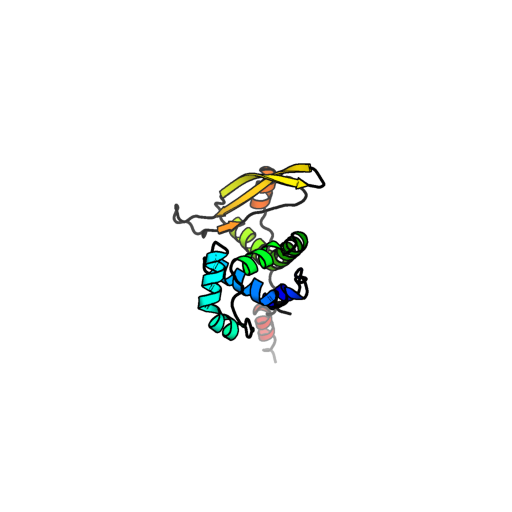A . PHE A 1 115 ? 18.924 2.712 -17.412 1.00 86.44 115 PHE A CA 1
ATOM 943 C C . PHE A 1 115 ? 18.982 2.024 -16.052 1.00 86.44 115 PHE A C 1
ATOM 945 O O . PHE A 1 115 ? 17.996 1.438 -15.606 1.00 86.44 115 PHE A O 1
ATOM 952 N N . CYS A 1 116 ? 20.146 2.053 -15.411 1.00 88.06 116 CYS A N 1
ATOM 953 C CA . CYS A 1 116 ? 20.335 1.489 -14.082 1.00 88.06 116 CYS A CA 1
ATOM 954 C C . CYS A 1 116 ? 20.898 2.570 -13.168 1.00 88.06 116 CYS A C 1
ATOM 956 O O . CYS A 1 116 ? 21.918 3.164 -13.509 1.00 88.06 116 CYS A O 1
ATOM 958 N N . ASP A 1 117 ? 20.251 2.791 -12.030 1.00 85.50 117 ASP A N 1
ATOM 959 C CA . ASP A 1 117 ? 20.747 3.671 -10.976 1.00 85.50 117 ASP A CA 1
ATOM 960 C C . ASP A 1 117 ? 21.010 2.873 -9.696 1.00 85.50 117 ASP A C 1
ATOM 962 O O . ASP A 1 117 ? 20.267 1.941 -9.362 1.00 85.50 117 ASP A O 1
ATOM 966 N N . GLU A 1 118 ? 22.091 3.228 -9.007 1.00 83.38 118 GLU A N 1
ATOM 967 C CA . GLU A 1 118 ? 22.500 2.633 -7.740 1.00 83.38 118 GLU A CA 1
ATOM 968 C C . GLU A 1 118 ? 22.360 3.681 -6.635 1.00 83.38 118 GLU A C 1
ATOM 970 O O . GLU A 1 118 ? 23.122 4.641 -6.565 1.00 83.38 118 GLU A O 1
ATOM 975 N N . THR A 1 119 ? 21.411 3.468 -5.727 1.00 80.88 119 THR A N 1
ATOM 976 C CA . THR A 1 119 ? 21.220 4.318 -4.552 1.00 80.88 119 THR A CA 1
ATOM 977 C C . THR A 1 119 ? 21.729 3.593 -3.298 1.00 80.88 119 THR A C 1
ATOM 979 O O . THR A 1 119 ? 21.179 2.548 -2.928 1.00 80.88 119 THR A O 1
ATOM 982 N N . PRO A 1 120 ? 22.750 4.112 -2.591 1.00 80.25 120 PRO A N 1
ATOM 983 C CA . PRO A 1 120 ? 23.149 3.583 -1.290 1.00 80.25 120 PRO A CA 1
ATOM 984 C C . PRO A 1 120 ? 21.997 3.709 -0.283 1.00 80.25 120 PRO A C 1
ATOM 986 O O . PRO A 1 120 ? 21.444 4.789 -0.088 1.00 80.25 120 PRO A O 1
ATOM 989 N N . MET A 1 121 ? 21.635 2.608 0.374 1.00 79.00 121 MET A N 1
ATOM 990 C CA . MET A 1 121 ? 20.511 2.542 1.307 1.00 79.00 121 MET A CA 1
ATOM 991 C C . MET A 1 121 ? 20.934 1.901 2.638 1.00 79.00 121 MET A C 1
ATOM 993 O O . MET A 1 121 ? 21.331 0.730 2.656 1.00 79.00 121 MET A O 1
ATOM 997 N N . PRO A 1 122 ? 20.835 2.617 3.773 1.00 82.50 122 PRO A N 1
ATOM 998 C CA . PRO A 1 122 ? 21.059 2.034 5.090 1.00 82.50 122 PRO A CA 1
ATOM 999 C C . PRO A 1 122 ? 19.902 1.093 5.450 1.00 82.50 122 PRO A C 1
ATOM 1001 O O . PRO A 1 122 ? 18.753 1.514 5.565 1.00 82.50 122 PRO A O 1
ATOM 1004 N N . VAL A 1 123 ? 20.198 -0.193 5.639 1.00 81.75 123 VAL A N 1
ATOM 1005 C CA . VAL A 1 123 ? 19.208 -1.220 5.991 1.00 81.75 123 VAL A CA 1
ATOM 1006 C C . VAL A 1 123 ? 19.475 -1.732 7.399 1.00 81.75 123 VAL A C 1
ATOM 1008 O O . VAL A 1 123 ? 20.595 -2.128 7.727 1.00 81.75 123 VAL A O 1
ATOM 1011 N N . LEU A 1 124 ? 18.435 -1.756 8.232 1.00 81.62 124 LEU A N 1
ATOM 1012 C CA . LEU A 1 124 ? 18.508 -2.345 9.566 1.00 81.62 124 LEU A CA 1
ATOM 1013 C C . LEU A 1 124 ? 18.697 -3.867 9.455 1.00 81.62 124 LEU A C 1
ATOM 1015 O O . LEU A 1 124 ? 17.890 -4.559 8.839 1.00 81.62 124 LEU A O 1
ATOM 1019 N N . ALA A 1 125 ? 19.752 -4.391 10.071 1.00 77.56 125 ALA A N 1
ATOM 1020 C CA . ALA A 1 125 ? 20.068 -5.812 10.141 1.00 77.56 125 ALA A CA 1
ATOM 1021 C C . ALA A 1 125 ? 20.398 -6.174 11.592 1.00 77.56 125 ALA A C 1
ATOM 1023 O O . ALA A 1 125 ? 21.267 -5.546 12.167 1.00 77.56 125 ALA A O 1
ATOM 1024 N N . SER A 1 126 ? 19.725 -7.163 12.189 1.00 77.38 126 SER A N 1
ATOM 1025 C CA . SER A 1 126 ? 19.985 -7.719 13.537 1.00 77.38 126 SER A CA 1
ATOM 1026 C C . SER A 1 126 ? 20.794 -6.819 14.500 1.00 77.38 126 SER A C 1
ATOM 1028 O O . SER A 1 126 ? 21.927 -7.141 14.858 1.00 77.38 126 SER A O 1
ATOM 1030 N N . GLY A 1 127 ? 20.235 -5.660 14.875 1.00 82.62 127 GLY A N 1
ATOM 1031 C CA . GLY A 1 127 ? 20.823 -4.733 15.857 1.00 82.62 127 GLY A CA 1
ATOM 1032 C C . GLY A 1 127 ? 21.853 -3.715 15.341 1.00 82.62 127 GLY A C 1
ATOM 1033 O O . GLY A 1 127 ? 22.349 -2.920 16.128 1.00 82.62 127 GLY A O 1
ATOM 1034 N N . HIS A 1 128 ? 22.166 -3.691 14.047 1.00 80.44 128 HIS A N 1
ATOM 1035 C CA . HIS A 1 128 ? 23.086 -2.736 13.423 1.00 80.44 128 HIS A CA 1
ATOM 1036 C C . HIS A 1 128 ? 22.575 -2.276 12.050 1.00 80.44 128 HIS A C 1
ATOM 1038 O O . HIS A 1 128 ? 21.709 -2.897 11.435 1.00 80.44 128 HIS A O 1
ATOM 1044 N N . VAL A 1 129 ? 23.095 -1.159 11.547 1.00 83.94 129 VAL A N 1
ATOM 1045 C CA . VAL A 1 129 ? 22.774 -0.679 10.197 1.00 83.94 129 VAL A CA 1
ATOM 1046 C C . VAL A 1 129 ? 23.828 -1.213 9.233 1.00 83.94 129 VAL A C 1
ATOM 1048 O O . VAL A 1 129 ? 25.021 -1.010 9.441 1.00 83.94 129 VAL A O 1
ATOM 1051 N N . LYS A 1 130 ? 23.399 -1.899 8.171 1.00 82.06 130 LYS A N 1
ATOM 1052 C CA . LYS A 1 130 ? 24.265 -2.291 7.054 1.00 82.06 130 LYS A CA 1
ATOM 1053 C C . LYS A 1 130 ? 23.997 -1.381 5.868 1.00 82.06 130 LYS A C 1
ATOM 1055 O O . LYS A 1 130 ? 22.849 -1.253 5.443 1.00 82.06 130 LYS A O 1
ATOM 1060 N N . LEU A 1 131 ? 25.052 -0.804 5.295 1.00 78.38 131 LEU A N 1
ATOM 1061 C CA . LEU A 1 131 ? 24.939 -0.133 4.006 1.00 78.38 131 LEU A CA 1
ATOM 1062 C C . LEU A 1 131 ? 24.664 -1.190 2.933 1.00 78.38 131 LEU A C 1
ATOM 1064 O O . LEU A 1 131 ? 25.431 -2.140 2.764 1.00 78.38 131 LEU A O 1
ATOM 1068 N N . ARG A 1 132 ? 23.532 -1.056 2.250 1.00 74.06 132 ARG A N 1
ATOM 1069 C CA . ARG A 1 132 ? 23.156 -1.874 1.099 1.00 74.06 132 ARG A CA 1
ATOM 1070 C C . ARG A 1 132 ? 22.975 -0.976 -0.114 1.00 74.06 132 ARG A C 1
ATOM 1072 O O . ARG A 1 132 ? 23.024 0.243 -0.010 1.00 74.06 132 ARG A O 1
ATOM 1079 N N . GLN A 1 133 ? 22.773 -1.596 -1.263 1.00 73.94 133 GLN A N 1
ATOM 1080 C CA . GLN A 1 133 ? 22.443 -0.891 -2.492 1.00 73.94 133 GLN A CA 1
ATOM 1081 C C . GLN A 1 133 ? 20.992 -1.170 -2.850 1.00 73.94 133 GLN A C 1
ATOM 1083 O O . GLN A 1 133 ? 20.538 -2.320 -2.815 1.00 73.94 133 GLN A O 1
ATOM 1088 N N . PHE A 1 134 ? 20.288 -0.108 -3.202 1.00 79.00 134 PHE A N 1
ATOM 1089 C CA . PHE A 1 134 ? 18.990 -0.146 -3.836 1.00 79.00 134 PHE A CA 1
ATOM 1090 C C . PHE A 1 134 ? 19.192 0.129 -5.324 1.00 79.00 134 PHE A C 1
ATOM 1092 O O . PHE A 1 134 ? 19.767 1.147 -5.695 1.00 79.00 134 PHE A O 1
ATOM 1099 N N . TRP A 1 135 ? 18.768 -0.806 -6.168 1.00 84.81 135 TRP A N 1
ATOM 1100 C CA . TRP A 1 135 ? 18.928 -0.694 -7.613 1.00 84.81 135 TRP A CA 1
ATOM 1101 C C . TRP A 1 135 ? 17.606 -0.281 -8.240 1.00 84.81 135 TRP A C 1
ATOM 1103 O O . TRP A 1 135 ? 16.571 -0.882 -7.948 1.00 84.81 135 TRP A O 1
ATOM 1113 N N . ALA A 1 136 ? 17.648 0.704 -9.131 1.00 89.75 136 ALA A N 1
ATOM 1114 C CA . ALA A 1 136 ? 16.539 1.055 -10.002 1.00 89.75 136 ALA A CA 1
ATOM 1115 C C . ALA A 1 136 ? 16.888 0.643 -11.430 1.00 89.75 136 ALA A C 1
ATOM 1117 O O . ALA A 1 136 ? 17.908 1.058 -11.968 1.00 89.75 136 ALA A O 1
ATOM 1118 N N . HIS A 1 137 ? 16.052 -0.182 -12.048 1.00 90.69 137 HIS A N 1
ATOM 1119 C CA . HIS A 1 137 ? 16.090 -0.445 -13.481 1.00 90.69 137 HIS A CA 1
ATOM 1120 C C . HIS A 1 137 ? 14.966 0.348 -14.133 1.00 90.69 137 HIS A C 1
ATOM 1122 O O . HIS A 1 137 ? 13.823 0.216 -13.704 1.00 90.69 137 HIS A O 1
ATOM 1128 N N . ALA A 1 138 ? 15.262 1.124 -15.167 1.00 93.00 138 ALA A N 1
ATOM 1129 C CA . ALA A 1 138 ? 14.279 1.911 -15.890 1.00 93.00 138 ALA A CA 1
ATOM 1130 C C . ALA A 1 138 ? 14.415 1.729 -17.404 1.00 93.00 138 ALA A C 1
ATOM 1132 O O . ALA A 1 138 ? 15.516 1.656 -17.949 1.00 93.00 138 ALA A O 1
ATOM 1133 N N . THR A 1 139 ? 13.279 1.669 -18.086 1.00 92.94 139 THR A N 1
ATOM 1134 C CA . THR A 1 139 ? 13.176 1.779 -19.541 1.00 92.94 139 THR A CA 1
ATOM 1135 C C . THR A 1 139 ? 12.358 3.020 -19.841 1.00 92.94 139 THR A C 1
ATOM 1137 O O . THR A 1 139 ? 11.305 3.198 -19.243 1.00 92.94 139 THR A O 1
ATOM 1140 N N . ASP A 1 140 ? 12.829 3.881 -20.735 1.00 91.12 140 ASP A N 1
ATOM 1141 C CA . ASP A 1 140 ? 12.031 4.958 -21.322 1.00 91.12 140 ASP A CA 1
ATOM 1142 C C . ASP A 1 140 ? 12.699 5.362 -22.633 1.00 91.12 140 ASP A C 1
ATOM 1144 O O . ASP A 1 140 ? 13.672 6.108 -22.639 1.00 91.12 140 ASP A O 1
ATOM 1148 N N . ASP A 1 141 ? 12.217 4.819 -23.746 1.00 89.12 141 ASP A N 1
ATOM 1149 C CA . ASP A 1 141 ? 12.776 5.131 -25.060 1.00 89.12 141 ASP A CA 1
ATOM 1150 C C . ASP A 1 141 ? 12.081 6.335 -25.727 1.00 89.12 141 ASP A C 1
ATOM 1152 O O . ASP A 1 141 ? 12.459 6.711 -26.841 1.00 89.12 141 ASP A O 1
ATOM 1156 N N . ARG A 1 142 ? 11.084 6.964 -25.081 1.00 87.12 142 ARG A N 1
ATOM 1157 C CA . ARG A 1 142 ? 10.303 8.068 -25.677 1.00 87.12 142 ARG A CA 1
ATOM 1158 C C . ARG A 1 142 ? 11.170 9.243 -26.149 1.00 87.12 142 ARG A C 1
ATOM 1160 O O . ARG A 1 142 ? 10.910 9.714 -27.256 1.00 87.12 142 ARG A O 1
ATOM 1167 N N . PRO A 1 143 ? 12.217 9.686 -25.419 1.00 88.00 143 PRO A N 1
ATOM 1168 C CA . PRO A 1 143 ? 13.106 10.750 -25.899 1.00 88.00 143 PRO A CA 1
ATOM 1169 C C . PRO A 1 143 ? 13.873 10.403 -27.186 1.00 88.00 143 PRO A C 1
ATOM 1171 O O . PRO A 1 143 ? 14.375 11.298 -27.857 1.00 88.00 143 PRO A O 1
ATOM 1174 N N . TRP A 1 144 ? 13.954 9.117 -27.546 1.00 85.44 144 TRP A N 1
ATOM 1175 C CA . TRP A 1 144 ? 14.673 8.606 -28.719 1.00 85.44 144 TRP A CA 1
ATOM 1176 C C . TRP A 1 144 ? 13.756 7.895 -29.725 1.00 85.44 144 TRP A C 1
ATOM 1178 O O . TRP A 1 144 ? 14.253 7.136 -30.558 1.00 85.44 144 TRP A O 1
ATOM 1188 N N . ALA A 1 145 ? 12.434 8.095 -29.627 1.00 85.94 145 ALA A N 1
ATOM 1189 C CA . ALA A 1 145 ? 11.419 7.442 -30.463 1.00 85.94 145 ALA A CA 1
ATOM 1190 C C . ALA A 1 145 ? 11.575 5.906 -30.563 1.00 85.94 145 ALA A C 1
ATOM 1192 O O . ALA A 1 145 ? 11.271 5.302 -31.592 1.00 85.94 145 ALA A O 1
ATOM 1193 N N . GLY A 1 146 ? 12.089 5.266 -29.509 1.00 85.69 146 GLY A N 1
ATOM 1194 C CA . GLY A 1 146 ? 12.300 3.819 -29.485 1.00 85.69 146 GLY A CA 1
ATOM 1195 C C . GLY A 1 146 ? 11.081 3.037 -28.969 1.00 85.69 146 GLY A C 1
ATOM 1196 O O . GLY A 1 146 ? 10.115 3.623 -28.478 1.00 85.69 146 GLY A O 1
ATOM 1197 N N . PRO A 1 147 ? 11.112 1.696 -29.072 1.00 88.75 147 PRO A N 1
ATOM 1198 C CA . PRO A 1 147 ? 9.956 0.842 -28.801 1.00 88.75 147 PRO A CA 1
ATOM 1199 C C . PRO A 1 147 ? 9.720 0.550 -27.310 1.00 88.75 147 PRO A C 1
ATOM 1201 O O . PRO A 1 147 ? 8.681 -0.017 -26.973 1.00 88.75 147 PRO A O 1
ATOM 1204 N N . ALA A 1 148 ? 10.668 0.867 -26.418 1.00 89.12 148 ALA A N 1
ATOM 1205 C CA . ALA A 1 148 ? 10.543 0.546 -24.998 1.00 89.12 148 ALA A CA 1
ATOM 1206 C C . ALA A 1 148 ? 9.578 1.509 -24.273 1.00 89.12 148 ALA A C 1
ATOM 1208 O O . ALA A 1 148 ? 9.843 2.716 -24.218 1.00 89.12 148 ALA A O 1
ATOM 1209 N N . PRO A 1 149 ? 8.483 1.012 -23.665 1.00 91.12 149 PRO A N 1
ATOM 1210 C CA . PRO A 1 149 ? 7.586 1.851 -22.886 1.00 91.12 149 PRO A CA 1
ATOM 1211 C C . PRO A 1 149 ? 8.259 2.325 -21.585 1.00 91.12 149 PRO A C 1
ATOM 1213 O O . PRO A 1 149 ? 9.170 1.656 -21.077 1.00 91.12 149 PRO A O 1
ATOM 1216 N N . PRO A 1 150 ? 7.786 3.447 -21.010 1.00 93.12 150 PRO A N 1
ATOM 1217 C CA . PRO A 1 150 ? 8.243 3.909 -19.709 1.00 93.12 150 PRO A CA 1
ATOM 1218 C C . PRO A 1 150 ? 7.900 2.879 -18.625 1.00 93.12 150 PRO A C 1
ATOM 1220 O O . PRO A 1 150 ? 6.731 2.556 -18.415 1.00 93.12 150 PRO A O 1
ATOM 1223 N N . ALA A 1 151 ? 8.909 2.366 -17.926 1.00 93.56 151 ALA A N 1
ATOM 1224 C CA . ALA A 1 151 ? 8.741 1.468 -16.788 1.00 93.56 151 ALA A CA 1
ATOM 1225 C C . ALA A 1 151 ? 9.924 1.584 -15.823 1.00 93.56 151 ALA A C 1
ATOM 1227 O O . ALA A 1 151 ? 11.052 1.837 -16.238 1.00 93.56 151 ALA A O 1
ATOM 1228 N N . VAL A 1 152 ? 9.672 1.343 -14.534 1.00 93.25 152 VAL A N 1
ATOM 1229 C CA . VAL A 1 152 ? 10.704 1.254 -13.493 1.00 93.25 152 VAL A CA 1
ATOM 1230 C C . VAL A 1 152 ? 10.469 0.021 -12.627 1.00 93.25 152 VAL A C 1
ATOM 1232 O O . VAL A 1 152 ? 9.337 -0.275 -12.245 1.00 93.25 152 VAL A O 1
ATOM 1235 N N . ALA A 1 153 ? 11.532 -0.715 -12.326 1.00 91.56 153 ALA A N 1
ATOM 1236 C CA . ALA A 1 153 ? 11.514 -1.856 -11.425 1.00 91.56 153 ALA A CA 1
ATOM 1237 C C . ALA A 1 153 ? 12.691 -1.772 -10.454 1.00 91.56 153 ALA A C 1
ATOM 1239 O O . ALA A 1 153 ? 13.798 -1.397 -10.835 1.00 91.56 153 ALA A O 1
ATOM 1240 N N . TYR A 1 154 ? 12.457 -2.181 -9.208 1.00 87.00 154 TYR A N 1
ATOM 1241 C CA . TYR A 1 154 ? 13.454 -2.119 -8.141 1.00 87.00 154 TYR A CA 1
ATOM 1242 C C . TYR A 1 154 ? 13.903 -3.525 -7.737 1.00 87.00 154 TYR A C 1
ATOM 1244 O O . TYR A 1 154 ? 13.275 -4.162 -6.887 1.00 87.00 154 TYR A O 1
ATOM 1252 N N . PRO A 1 155 ? 14.931 -4.095 -8.388 1.00 83.94 155 PRO A N 1
ATOM 1253 C CA . PRO A 1 155 ? 15.493 -5.370 -7.977 1.00 83.94 155 PRO A CA 1
ATOM 1254 C C . PRO A 1 155 ? 16.197 -5.289 -6.634 1.00 83.94 155 PRO A C 1
ATOM 1256 O O . PRO A 1 155 ? 17.161 -4.557 -6.440 1.00 83.94 155 PRO A O 1
ATOM 1259 N N . HIS A 1 156 ? 15.735 -6.138 -5.719 1.00 71.50 156 HIS A N 1
ATOM 1260 C CA . HIS A 1 156 ? 16.380 -6.385 -4.445 1.00 71.50 156 HIS A CA 1
ATOM 1261 C C . HIS A 1 156 ? 16.746 -7.871 -4.324 1.00 71.50 156 HIS A C 1
ATOM 1263 O O . HIS A 1 156 ? 16.005 -8.752 -4.763 1.00 71.50 156 HIS A O 1
ATOM 1269 N N . ARG A 1 157 ? 17.919 -8.164 -3.754 1.00 63.91 157 ARG A N 1
ATOM 1270 C CA . ARG A 1 157 ? 18.340 -9.516 -3.384 1.00 63.91 157 ARG A CA 1
ATOM 1271 C C . ARG A 1 157 ? 18.811 -9.506 -1.935 1.00 63.91 157 ARG A C 1
ATOM 1273 O O . ARG A 1 157 ? 19.670 -8.707 -1.571 1.00 63.91 157 ARG A O 1
ATOM 1280 N N . ASP A 1 158 ? 18.258 -10.411 -1.137 1.00 57.25 158 ASP A N 1
ATOM 1281 C CA . ASP A 1 158 ? 18.397 -10.374 0.322 1.00 57.25 158 ASP A CA 1
ATOM 1282 C C . ASP A 1 158 ? 19.811 -10.725 0.825 1.00 57.25 158 ASP A C 1
ATOM 1284 O O . ASP A 1 158 ? 20.227 -10.212 1.869 1.00 57.25 158 ASP A O 1
ATOM 1288 N N . ASN A 1 159 ? 20.565 -11.540 0.067 1.00 49.12 159 ASN A N 1
ATOM 1289 C CA . ASN A 1 159 ? 21.744 -12.260 0.580 1.00 49.12 159 ASN A CA 1
ATOM 1290 C C . ASN A 1 159 ? 23.066 -12.040 -0.176 1.00 49.12 159 ASN A C 1
ATOM 1292 O O . ASN A 1 159 ? 24.100 -12.519 0.274 1.00 49.12 159 ASN A O 1
ATOM 1296 N N . GLU A 1 160 ? 23.077 -11.311 -1.289 1.00 52.81 160 GLU A N 1
ATOM 1297 C CA . GLU A 1 160 ? 24.312 -10.999 -2.018 1.00 52.81 160 GLU A CA 1
ATOM 1298 C C . GLU A 1 160 ? 24.272 -9.526 -2.397 1.00 52.81 160 GLU A C 1
ATOM 1300 O O . GLU A 1 160 ? 23.340 -9.093 -3.081 1.00 52.81 160 GLU A O 1
ATOM 1305 N N . GLY A 1 161 ? 25.273 -8.765 -1.947 1.00 50.75 161 GLY A N 1
ATOM 1306 C CA . GLY A 1 161 ? 25.500 -7.418 -2.449 1.00 50.75 161 GLY A CA 1
ATOM 1307 C C . GLY A 1 161 ? 25.522 -7.474 -3.970 1.00 50.75 161 GLY A C 1
ATOM 1308 O O . GLY A 1 161 ? 26.248 -8.272 -4.571 1.00 50.75 161 GLY A O 1
ATOM 1309 N N . TRP A 1 162 ? 24.658 -6.692 -4.604 1.00 54.75 162 TRP A N 1
ATOM 1310 C CA . TRP A 1 162 ? 24.771 -6.503 -6.035 1.00 54.75 162 TRP A CA 1
ATOM 1311 C C . TRP A 1 162 ? 26.136 -5.855 -6.291 1.00 54.75 162 TRP A C 1
ATOM 1313 O O . TRP A 1 162 ? 26.576 -4.973 -5.571 1.00 54.75 162 TRP A O 1
ATOM 1323 N N . SER A 1 163 ? 26.860 -6.370 -7.273 1.00 57.09 163 SER A N 1
ATOM 1324 C CA . SER A 1 163 ? 27.964 -5.633 -7.875 1.00 57.09 163 SER A CA 1
ATOM 1325 C C . SER A 1 163 ? 27.515 -5.259 -9.277 1.00 57.09 163 SER A C 1
ATOM 1327 O O . SER A 1 163 ? 26.725 -6.001 -9.876 1.00 57.09 163 SER A O 1
ATOM 1329 N N . ALA A 1 164 ? 28.062 -4.184 -9.845 1.00 57.28 164 ALA A N 1
ATOM 1330 C CA . ALA A 1 164 ? 27.829 -3.817 -11.244 1.00 57.28 164 ALA A CA 1
ATOM 1331 C C . ALA A 1 164 ? 28.004 -5.020 -12.204 1.00 57.28 164 ALA A C 1
ATOM 1333 O O . ALA A 1 164 ? 27.264 -5.184 -13.174 1.00 57.28 164 ALA A O 1
ATOM 1334 N N . ARG A 1 165 ? 28.919 -5.949 -11.881 1.00 58.84 165 ARG A N 1
ATOM 1335 C CA . ARG A 1 165 ? 29.144 -7.199 -12.630 1.00 58.84 165 ARG A CA 1
ATOM 1336 C C . ARG A 1 165 ? 27.978 -8.187 -12.517 1.00 58.84 165 ARG A C 1
ATOM 1338 O O . ARG A 1 165 ? 27.623 -8.833 -13.502 1.00 58.84 165 ARG A O 1
ATOM 1345 N N . THR A 1 166 ? 27.367 -8.312 -11.339 1.00 63.16 166 THR A N 1
ATOM 1346 C CA . THR A 1 166 ? 26.189 -9.168 -11.111 1.00 63.16 166 THR A CA 1
ATOM 1347 C C . THR A 1 166 ? 24.977 -8.654 -11.887 1.00 63.16 166 THR A C 1
ATOM 1349 O O . THR A 1 166 ? 24.266 -9.461 -12.492 1.00 63.16 166 THR A O 1
ATOM 1352 N N . VAL A 1 167 ? 24.792 -7.330 -11.921 1.00 63.72 167 VAL A N 1
ATOM 1353 C CA . VAL A 1 167 ? 23.751 -6.644 -12.706 1.00 63.72 167 VAL A CA 1
ATOM 1354 C C . VAL A 1 167 ? 23.946 -6.925 -14.191 1.00 63.72 167 VAL A C 1
ATOM 1356 O O . VAL A 1 167 ? 23.067 -7.491 -14.843 1.00 63.72 167 VAL A O 1
ATOM 1359 N N . ALA A 1 168 ? 25.148 -6.641 -14.702 1.00 63.38 168 ALA A N 1
ATOM 1360 C CA . ALA A 1 168 ? 25.506 -6.841 -16.101 1.00 63.38 168 ALA A CA 1
ATOM 1361 C C . ALA A 1 168 ? 25.340 -8.304 -16.541 1.00 63.38 168 ALA A C 1
ATOM 1363 O O . ALA A 1 168 ? 24.843 -8.579 -17.633 1.00 63.38 168 ALA A O 1
ATOM 1364 N N . ARG A 1 169 ? 25.697 -9.268 -15.682 1.00 65.94 169 ARG A N 1
ATOM 1365 C CA . ARG A 1 169 ? 25.519 -10.700 -15.963 1.00 65.94 169 ARG A CA 1
ATOM 1366 C C . ARG A 1 169 ? 24.045 -11.094 -16.081 1.00 65.94 169 ARG A C 1
ATOM 1368 O O . ARG A 1 169 ? 23.730 -11.984 -16.867 1.00 65.94 169 ARG A O 1
ATOM 1375 N N . ARG A 1 170 ? 23.157 -10.461 -15.308 1.00 63.94 170 ARG A N 1
ATOM 1376 C CA . ARG A 1 170 ? 21.717 -10.738 -15.349 1.00 63.94 170 ARG A CA 1
ATOM 1377 C C . ARG A 1 170 ? 21.046 -10.106 -16.563 1.00 63.94 170 ARG A C 1
ATOM 1379 O O . ARG A 1 170 ? 20.289 -10.799 -17.229 1.00 63.94 170 ARG A O 1
ATOM 1386 N N . ILE A 1 171 ? 21.404 -8.867 -16.899 1.00 64.56 171 ILE A N 1
ATOM 1387 C CA . ILE A 1 171 ? 20.961 -8.207 -18.138 1.00 64.56 171 ILE A CA 1
ATOM 1388 C C . ILE A 1 171 ? 21.366 -9.047 -19.365 1.00 64.56 171 ILE A C 1
ATOM 1390 O O . ILE A 1 171 ? 20.585 -9.219 -20.292 1.00 64.56 171 ILE A O 1
ATOM 1394 N N . ARG A 1 172 ? 22.560 -9.657 -19.350 1.00 60.59 172 ARG A N 1
ATOM 1395 C CA . ARG A 1 172 ? 23.074 -10.480 -20.463 1.00 60.59 172 ARG A CA 1
ATOM 1396 C C . ARG A 1 172 ? 22.482 -11.895 -20.576 1.00 60.59 172 ARG A C 1
ATOM 1398 O O . ARG A 1 172 ? 22.799 -12.585 -21.541 1.00 60.59 172 ARG A O 1
ATOM 1405 N N . ARG A 1 173 ? 21.677 -12.378 -19.617 1.00 54.75 173 ARG A N 1
ATOM 1406 C CA . ARG A 1 173 ? 21.098 -13.740 -19.639 1.00 54.75 173 ARG A CA 1
ATOM 1407 C C . ARG A 1 173 ? 19.589 -13.716 -19.361 1.00 54.75 173 ARG A C 1
ATOM 1409 O O . ARG A 1 173 ? 19.190 -13.981 -18.224 1.00 54.75 173 ARG A O 1
ATOM 1416 N N . PRO A 1 174 ? 18.739 -13.455 -20.370 1.00 51.44 174 PRO A N 1
ATOM 1417 C CA . PRO A 1 174 ? 17.301 -13.642 -20.211 1.00 51.44 174 PRO A CA 1
ATOM 1418 C C . PRO A 1 174 ? 17.004 -15.119 -19.899 1.00 51.44 174 PRO A C 1
ATOM 1420 O O . PRO A 1 174 ? 17.538 -16.023 -20.547 1.00 51.44 174 PRO A O 1
ATOM 1423 N N . ARG A 1 175 ? 16.175 -15.388 -18.880 1.00 43.97 175 ARG A N 1
ATOM 1424 C CA . ARG A 1 175 ? 15.647 -16.743 -18.657 1.00 43.97 175 ARG A CA 1
ATOM 1425 C C . ARG A 1 175 ? 14.705 -17.084 -19.818 1.00 43.97 175 ARG A C 1
ATOM 1427 O O . ARG A 1 175 ? 13.875 -16.248 -20.162 1.00 43.97 175 ARG A O 1
ATOM 1434 N N . PRO A 1 176 ? 14.784 -18.287 -20.409 1.00 39.38 176 PRO A N 1
ATOM 1435 C CA . PRO A 1 176 ? 13.763 -18.722 -21.348 1.00 39.38 176 PRO A CA 1
ATOM 1436 C C . PRO A 1 176 ? 12.435 -18.899 -20.599 1.00 39.38 176 PRO A C 1
ATOM 1438 O O . PRO A 1 176 ? 12.395 -19.525 -19.538 1.00 39.38 176 PRO A O 1
ATOM 1441 N N . ILE A 1 177 ? 11.353 -18.355 -21.155 1.00 40.16 177 ILE A N 1
ATOM 1442 C CA . ILE A 1 177 ? 9.996 -18.569 -20.642 1.00 40.16 177 ILE A CA 1
ATOM 1443 C C . ILE A 1 177 ? 9.684 -20.074 -20.711 1.00 40.16 177 ILE A C 1
ATOM 1445 O O . ILE A 1 177 ? 9.879 -20.670 -21.780 1.00 40.16 177 ILE A O 1
ATOM 1449 N N . PRO A 1 178 ? 9.162 -20.717 -19.649 1.00 40.25 178 PRO A N 1
ATOM 1450 C CA . PRO A 1 178 ? 8.492 -21.997 -19.819 1.00 40.25 178 PRO A CA 1
ATOM 1451 C C . PRO A 1 178 ? 7.327 -21.788 -20.788 1.00 40.25 178 PRO A C 1
ATOM 1453 O O . PRO A 1 178 ? 6.393 -21.037 -20.509 1.00 40.25 178 PRO A O 1
ATOM 1456 N N . ARG A 1 179 ? 7.413 -22.414 -21.968 1.00 34.91 179 ARG A N 1
ATOM 1457 C CA . ARG A 1 179 ? 6.320 -22.392 -22.943 1.00 34.91 179 ARG A CA 1
ATOM 1458 C C . ARG A 1 179 ? 5.051 -22.879 -22.233 1.00 34.91 179 ARG A C 1
ATOM 1460 O O . ARG A 1 179 ? 5.136 -23.905 -21.552 1.00 34.91 179 ARG A O 1
ATOM 1467 N N . PRO A 1 180 ? 3.897 -22.203 -22.379 1.00 34.88 180 PRO A N 1
ATOM 1468 C CA . PRO A 1 180 ? 2.643 -22.788 -21.928 1.00 34.88 180 PRO A CA 1
ATOM 1469 C C . PRO A 1 180 ? 2.531 -24.167 -22.579 1.00 34.88 180 PRO A C 1
ATOM 1471 O O . PRO A 1 180 ? 2.800 -24.301 -23.777 1.00 34.88 180 PRO A O 1
ATOM 1474 N N . ALA A 1 181 ? 2.234 -25.198 -21.782 1.00 45.25 181 ALA A N 1
ATOM 1475 C CA . ALA A 1 181 ? 2.049 -26.549 -22.292 1.00 45.25 181 ALA A CA 1
ATOM 1476 C C . ALA A 1 181 ? 1.035 -26.472 -23.438 1.00 45.25 181 ALA A C 1
ATOM 1478 O O . ALA A 1 181 ? -0.121 -26.115 -23.225 1.00 45.25 181 ALA A O 1
ATOM 1479 N N . SER A 1 182 ? 1.492 -26.706 -24.669 1.00 44.72 182 SER A N 1
ATOM 1480 C CA . SER A 1 182 ? 0.654 -26.587 -25.853 1.00 44.72 182 SER A CA 1
ATOM 1481 C C . SER A 1 182 ? -0.379 -27.709 -25.829 1.00 44.72 182 SER A C 1
ATOM 1483 O O . SER A 1 182 ? -0.118 -28.813 -26.308 1.00 44.72 182 SER A O 1
ATOM 1485 N N . SER A 1 183 ? -1.559 -27.445 -25.283 1.00 46.88 183 SER A N 1
ATOM 1486 C CA . SER A 1 183 ? -2.749 -28.266 -25.481 1.00 46.88 183 SER A CA 1
ATOM 1487 C C . SER A 1 183 ? -3.367 -27.950 -26.847 1.00 46.88 183 SER A C 1
ATOM 1489 O O . SER A 1 183 ? -4.472 -27.436 -26.953 1.00 46.88 183 SER A O 1
ATOM 1491 N N . ALA A 1 184 ? -2.639 -28.244 -27.924 1.00 39.38 184 ALA A N 1
ATOM 1492 C CA . ALA A 1 184 ? -3.215 -28.345 -29.261 1.00 39.38 184 ALA A CA 1
ATOM 1493 C C . ALA A 1 184 ? -2.337 -29.278 -30.110 1.00 39.38 184 ALA A C 1
ATOM 1495 O O . ALA A 1 184 ? -1.143 -29.007 -30.280 1.00 39.38 184 ALA A O 1
ATOM 1496 N N . PRO A 1 185 ? -2.873 -30.387 -30.649 1.00 37.81 185 PRO A N 1
ATOM 1497 C CA . PRO A 1 185 ? -2.103 -31.246 -31.528 1.00 37.81 185 PRO A CA 1
ATOM 1498 C C . PRO A 1 185 ? -1.788 -30.481 -32.816 1.00 37.81 185 PRO A C 1
ATOM 1500 O O . PRO A 1 185 ? -2.684 -30.057 -33.541 1.00 37.81 185 PRO A O 1
ATOM 1503 N N . SER A 1 186 ? -0.496 -30.317 -33.101 1.00 43.97 186 SER A N 1
ATOM 1504 C CA . SER A 1 186 ? 0.012 -29.723 -34.340 1.00 43.97 186 SER A CA 1
ATOM 1505 C C . SER A 1 186 ? -0.684 -30.314 -35.573 1.00 43.97 186 SER A C 1
ATOM 1507 O O . SER A 1 186 ? -0.680 -31.531 -35.783 1.00 43.97 186 SER A O 1
ATOM 1509 N N . ALA A 1 187 ? -1.217 -29.435 -36.431 1.00 46.94 187 ALA A N 1
ATOM 1510 C CA . ALA A 1 187 ? -1.890 -29.747 -37.696 1.00 46.94 187 ALA A CA 1
ATOM 1511 C C . ALA A 1 187 ? -1.072 -30.655 -38.643 1.00 46.94 187 ALA A C 1
ATOM 1513 O O . ALA A 1 187 ? -1.625 -31.304 -39.533 1.00 46.94 187 ALA A O 1
ATOM 1514 N N . ARG A 1 188 ? 0.242 -30.798 -38.414 1.00 47.91 188 ARG A N 1
ATOM 1515 C CA . ARG A 1 188 ? 1.102 -31.743 -39.144 1.00 47.91 188 ARG A CA 1
ATOM 1516 C C . ARG A 1 188 ? 0.773 -33.216 -38.860 1.00 47.91 188 ARG A C 1
ATOM 1518 O O . ARG A 1 188 ? 1.054 -34.059 -39.710 1.00 47.91 188 ARG A O 1
ATOM 1525 N N . ARG A 1 189 ? 0.143 -33.544 -37.721 1.00 45.84 189 ARG A N 1
ATOM 1526 C CA . ARG A 1 189 ? -0.296 -34.918 -37.397 1.00 45.84 189 ARG A CA 1
ATOM 1527 C C . ARG A 1 189 ? -1.633 -35.278 -38.062 1.00 45.84 189 ARG A C 1
ATOM 1529 O O . ARG A 1 189 ? -1.815 -36.427 -38.454 1.00 45.84 189 ARG A O 1
ATOM 1536 N N . ALA A 1 190 ? -2.511 -34.297 -38.288 1.00 44.69 190 ALA A N 1
ATOM 1537 C CA . ALA A 1 190 ? -3.781 -34.490 -38.996 1.00 44.69 190 ALA A CA 1
ATOM 1538 C C . ALA A 1 190 ? -3.582 -34.763 -40.501 1.00 44.69 190 ALA A C 1
ATOM 1540 O O . ALA A 1 190 ? -4.302 -35.569 -41.090 1.00 44.69 190 ALA A O 1
ATOM 1541 N N . LEU A 1 191 ? -2.554 -34.171 -41.123 1.00 45.78 191 LEU A N 1
ATOM 1542 C CA . LEU A 1 191 ? -2.298 -34.359 -42.556 1.00 45.78 191 LEU A CA 1
ATOM 1543 C C . LEU A 1 191 ? -1.684 -35.732 -42.904 1.00 45.78 191 LEU A C 1
ATOM 1545 O O . LEU A 1 191 ? -1.893 -36.229 -44.010 1.00 45.78 191 LEU A O 1
ATOM 1549 N N . ARG A 1 192 ? -0.968 -36.382 -41.969 1.00 45.62 192 ARG A N 1
ATOM 1550 C CA . ARG A 1 192 ? -0.435 -37.749 -42.170 1.00 45.62 192 ARG A CA 1
ATOM 1551 C C . ARG A 1 192 ? -1.504 -38.837 -42.060 1.00 45.62 192 ARG A C 1
ATOM 1553 O O . ARG A 1 192 ? -1.382 -39.849 -42.738 1.00 45.62 192 ARG A O 1
ATOM 1560 N N . LEU A 1 193 ? -2.566 -38.619 -41.284 1.00 48.81 193 LEU A N 1
ATOM 1561 C CA . LEU A 1 193 ? -3.667 -39.583 -41.157 1.00 48.81 193 LEU A CA 1
ATOM 1562 C C . LEU A 1 193 ? -4.627 -39.560 -42.357 1.00 48.81 193 LEU A C 1
ATOM 1564 O O . LEU A 1 193 ? -5.315 -40.544 -42.609 1.00 48.81 193 LEU A O 1
ATOM 1568 N N . ARG A 1 194 ? -4.636 -38.478 -43.148 1.00 47.56 194 ARG A N 1
ATOM 1569 C CA . ARG A 1 194 ? -5.509 -38.357 -44.328 1.00 47.56 194 ARG A CA 1
ATOM 1570 C C . ARG A 1 194 ? -4.931 -38.997 -45.600 1.00 47.56 194 ARG A C 1
ATOM 1572 O O . ARG A 1 194 ? -5.696 -39.387 -46.470 1.00 47.56 194 ARG A O 1
ATOM 1579 N N . LYS A 1 195 ? -3.603 -39.166 -45.697 1.00 50.03 195 LYS A N 1
ATOM 1580 C CA . LYS A 1 195 ? -2.939 -39.821 -46.848 1.00 50.03 195 LYS A CA 1
ATOM 1581 C C . LYS A 1 195 ? -2.875 -41.357 -46.766 1.00 50.03 195 LYS A C 1
ATOM 1583 O O . LYS A 1 195 ? -2.496 -41.983 -47.746 1.00 50.03 195 LYS A O 1
ATOM 1588 N N . GLY A 1 196 ? -3.266 -41.964 -45.641 1.00 49.97 196 GLY A N 1
ATOM 1589 C CA . GLY A 1 196 ? -3.266 -43.424 -45.449 1.00 49.97 196 GLY A CA 1
ATOM 1590 C C . GLY A 1 196 ? -4.600 -44.134 -45.718 1.00 49.97 196 GLY A C 1
ATOM 1591 O O . GLY A 1 196 ? -4.677 -45.336 -45.510 1.00 49.97 196 GLY A O 1
ATOM 1592 N N . ARG A 1 197 ? -5.656 -43.420 -46.141 1.00 53.25 197 ARG A N 1
ATOM 1593 C CA . ARG A 1 197 ? -7.018 -43.976 -46.310 1.00 53.25 197 ARG A CA 1
ATOM 1594 C C . ARG A 1 197 ? -7.526 -44.045 -47.761 1.00 53.25 197 ARG A C 1
ATOM 1596 O O . ARG A 1 197 ? -8.709 -44.261 -47.966 1.00 53.25 197 ARG A O 1
ATOM 1603 N N . SER A 1 198 ? -6.649 -43.890 -48.756 1.00 48.38 198 SER A N 1
ATOM 1604 C CA . SER A 1 198 ? -7.001 -43.970 -50.187 1.00 48.38 198 SER A CA 1
ATOM 1605 C C . SER A 1 198 ? -6.191 -45.052 -50.913 1.00 48.38 198 SER A C 1
ATOM 1607 O O . SER A 1 198 ? -5.502 -44.764 -51.888 1.00 48.38 198 SER A O 1
ATOM 1609 N N . ARG A 1 199 ? -6.226 -46.284 -50.396 1.00 49.00 199 ARG A N 1
ATOM 1610 C CA . ARG A 1 199 ? -5.920 -47.524 -51.130 1.00 49.00 199 ARG A CA 1
ATOM 1611 C C . ARG A 1 199 ? -6.789 -48.644 -50.553 1.00 49.00 199 ARG A C 1
ATOM 1613 O O . ARG A 1 199 ? -6.388 -49.293 -49.592 1.00 49.00 199 ARG A O 1
ATOM 1620 N N . ALA A 1 200 ? -7.983 -48.778 -51.110 1.00 41.34 200 ALA A N 1
ATOM 1621 C CA . ALA A 1 200 ? -8.818 -49.971 -51.160 1.00 41.34 200 ALA A CA 1
ATOM 1622 C C . ALA A 1 200 ? -9.773 -49.761 -52.338 1.00 41.34 200 ALA A C 1
ATOM 1624 O O . ALA A 1 200 ? -10.270 -48.615 -52.449 1.00 41.34 200 ALA A O 1
#

pLDDT: mean 79.97, std 17.66, range [34.88, 97.69]

Secondary structure (DSSP, 8-state):
-PPPHHHHHHTS---S-GGG-SS-HHHHHHHHHHHHHTT--SHHHHHHHHHHHHHHHHHHHT----SPPPHHHHHHHHHTS-HHHHHHHHHHHHHHHHHHHHHHHHHHTTSS--EEEEEEEEEEETTEEEEEEEEEEEE--GGGT-SPPPEEE----SSS---HHHHHHHHT-PPPP------S--HHHHHHHHTTS---

Radius of gyration: 25.67 Å; chains: 1; bounding box: 52×66×76 Å

Organism: Methylosinus sporium (NCBI:txid428)